Protein AF-A0A443NZ91-F1 (afdb_monomer)

InterPro domains:
  IPR020828 Glyceraldehyde 3-phosphate dehydrogenase, NAD(P) binding domain [PF00044] (92-195)
  IPR020828 Glyceraldehyde 3-phosphate dehydrogenase, NAD(P) binding domain [SM00846] (92-242)
  IPR020830 Glyceraldehyde 3-phosphate dehydrogenase, active site [PS00071] (240-247)
  IPR020831 Glyceraldehyde/Erythrose phosphate dehydrogenase family [PR00078] (201-214)
  IPR020831 Glyceraldehyde/Erythrose phosphate dehydrogenase family [PR00078] (236-254)
  IPR020831 Glyceraldehyde/Erythrose phosphate dehydrogenase family [PTHR10836] (91-254)
  IPR036291 NAD(P)-binding domain superfamily [SSF51735] (91-254)

Nearest PDB structures (foldseek):
  3e5r-assembly1_A  TM=9.965E-01  e=1.973E-27  Oryza sativa Japonica Group
  4z0h-assembly1_R  TM=9.881E-01  e=1.785E-25  Arabidopsis thaliana
  8de5-assembly1_A  TM=9.889E-01  e=1.631E-22  Paracoccidioides lutzii Pb01
  6lgj-assembly1_C  TM=9.765E-01  e=3.220E-21  Mus musculus
  4k9d-assembly1_E  TM=9.493E-01  e=1.024E-20  Brugia malayi

Solvent-accessible surface area (backbone atoms only — not comparable to full-atom values): 14908 Å² total; per-residue (Å²): 134,70,73,64,59,57,54,51,51,49,54,50,53,53,54,57,67,68,54,70,87,79,50,69,68,62,60,61,68,50,67,83,39,73,70,60,50,53,55,52,54,47,38,76,76,37,65,78,66,43,60,63,53,61,75,72,53,58,69,67,59,58,52,50,52,46,63,76,61,68,77,66,83,94,45,76,67,59,58,54,52,51,55,60,68,72,72,75,79,78,53,48,30,26,24,32,36,22,73,45,77,63,28,44,51,51,50,58,53,35,73,76,40,86,63,38,36,69,27,36,40,27,29,58,88,57,52,58,69,54,49,51,50,55,57,40,54,33,93,86,82,42,65,63,82,85,61,60,78,43,77,77,49,86,44,31,40,22,61,51,88,48,68,24,40,44,42,62,58,81,54,54,47,74,39,62,29,47,82,59,55,13,37,36,32,39,42,37,66,81,76,52,40,39,47,77,56,43,48,30,37,45,72,13,44,24,68,31,37,41,23,68,34,62,35,90,74,26,60,67,39,41,86,93,70,49,51,85,75,66,55,92,88,61,43,53,36,11,55,27,37,74,67,50,62,63,45,48,54,56,50,52,53,53,51,54,52,55,58,65,74,76,109

pLDDT: mean 76.36, std 24.68, range [23.94, 98.5]

Structure (mmCIF, N/CA/C/O backbone):
data_AF-A0A443NZ91-F1
#
_entry.id   AF-A0A443NZ91-F1
#
loop_
_atom_site.group_PDB
_atom_site.id
_atom_site.type_symbol
_atom_site.label_atom_id
_atom_site.label_alt_id
_atom_site.label_comp_id
_atom_site.label_asym_id
_atom_site.label_entity_id
_atom_site.label_seq_id
_atom_site.pdbx_PDB_ins_code
_atom_site.Cartn_x
_atom_site.Cartn_y
_atom_site.Cartn_z
_atom_site.occupancy
_atom_site.B_iso_or_equiv
_atom_site.auth_seq_id
_atom_site.auth_comp_id
_atom_site.auth_asym_id
_atom_site.auth_atom_id
_atom_site.pdbx_PDB_model_num
ATOM 1 N N . MET A 1 1 ? -15.371 -18.168 -20.450 1.00 36.41 1 MET A N 1
ATOM 2 C CA . MET A 1 1 ? -16.651 -17.665 -19.895 1.00 36.41 1 MET A CA 1
ATOM 3 C C . MET A 1 1 ? -17.491 -16.823 -20.881 1.00 36.41 1 MET A C 1
ATOM 5 O O . MET A 1 1 ? -18.583 -16.423 -20.515 1.00 36.41 1 MET A O 1
ATOM 9 N N . GLN A 1 2 ? -17.061 -16.605 -22.139 1.00 29.73 2 GLN A N 1
ATOM 10 C CA . GLN A 1 2 ? -17.831 -15.857 -23.163 1.00 29.73 2 GLN A CA 1
ATOM 11 C C . GLN A 1 2 ? -18.782 -16.715 -24.026 1.00 29.73 2 GLN A C 1
ATOM 13 O O . GLN A 1 2 ? -19.702 -16.186 -24.646 1.00 29.73 2 GLN A O 1
ATOM 18 N N . TRP A 1 3 ? -18.606 -18.040 -24.052 1.00 23.94 3 TRP A N 1
ATOM 19 C CA . TRP A 1 3 ? -19.373 -18.934 -24.932 1.00 23.94 3 TRP A CA 1
ATOM 20 C C . TRP A 1 3 ? -20.831 -19.170 -24.492 1.00 23.94 3 TRP A C 1
ATOM 22 O O . TRP A 1 3 ? -21.662 -19.519 -25.321 1.00 23.94 3 TRP A O 1
ATOM 32 N N . SER A 1 4 ? -21.192 -18.947 -23.223 1.00 38.09 4 SER A N 1
ATOM 33 C CA . SER A 1 4 ? -22.574 -19.150 -22.747 1.00 38.09 4 SER A CA 1
ATOM 34 C C . SER A 1 4 ? -23.502 -17.961 -23.027 1.00 38.09 4 SER A C 1
ATOM 36 O O . SER A 1 4 ? -24.699 -18.160 -23.233 1.00 38.09 4 SER A O 1
ATOM 38 N N . GLN A 1 5 ? -22.969 -16.734 -23.089 1.00 36.84 5 GLN A N 1
ATOM 39 C CA . GLN A 1 5 ? -23.759 -15.526 -23.356 1.00 36.84 5 GLN A CA 1
ATOM 40 C C . GLN A 1 5 ? -24.210 -15.443 -24.819 1.00 36.84 5 GLN A C 1
ATOM 42 O O . GLN A 1 5 ? -25.366 -15.114 -25.079 1.00 36.84 5 GLN A O 1
ATOM 47 N N . PHE A 1 6 ? -23.341 -15.802 -25.770 1.00 36.00 6 PHE A N 1
ATOM 48 C CA . PHE A 1 6 ? -23.679 -15.791 -27.199 1.00 36.00 6 PHE A CA 1
ATOM 49 C C . PHE A 1 6 ? -24.786 -16.792 -27.545 1.00 36.00 6 PHE A C 1
ATOM 51 O O . PHE A 1 6 ? -25.707 -16.469 -28.295 1.00 36.00 6 PHE A O 1
ATOM 58 N N . THR A 1 7 ? -24.742 -17.980 -26.941 1.00 40.12 7 THR A N 1
ATOM 59 C CA . THR A 1 7 ? -25.734 -19.037 -27.161 1.00 40.12 7 THR A CA 1
ATOM 60 C C . THR A 1 7 ? -27.111 -18.626 -26.637 1.00 40.12 7 THR A C 1
ATOM 62 O O . THR A 1 7 ? -28.114 -18.827 -27.317 1.00 40.12 7 THR A O 1
ATOM 65 N N . LEU A 1 8 ? -27.179 -17.967 -25.472 1.00 42.78 8 LEU A N 1
ATOM 66 C CA . LEU A 1 8 ? -28.444 -17.482 -24.911 1.00 42.78 8 LEU A CA 1
ATOM 67 C C . LEU A 1 8 ? -29.041 -16.332 -25.740 1.00 42.78 8 LEU A C 1
ATOM 69 O O . LEU A 1 8 ? -30.252 -16.294 -25.959 1.00 42.78 8 LEU A O 1
ATOM 73 N N . LEU A 1 9 ? -28.192 -15.424 -26.236 1.00 44.12 9 LEU A N 1
ATOM 74 C CA . LEU A 1 9 ? -28.611 -14.317 -27.097 1.00 44.12 9 LEU A CA 1
ATOM 75 C C . LEU A 1 9 ? -29.142 -14.823 -28.441 1.00 44.12 9 LEU A C 1
ATOM 77 O O . LEU A 1 9 ? -30.167 -14.327 -28.898 1.00 44.12 9 LEU A O 1
ATOM 81 N N . GLN A 1 10 ? -28.521 -15.849 -29.034 1.00 42.09 10 GLN A N 1
ATOM 82 C CA . GLN A 1 10 ? -29.049 -16.491 -30.241 1.00 42.09 10 GLN A CA 1
ATOM 83 C C . GLN A 1 10 ? -30.370 -17.229 -29.989 1.00 42.09 10 GLN A C 1
ATOM 85 O O . GLN A 1 10 ? -31.285 -17.122 -30.802 1.00 42.09 10 GLN A O 1
ATOM 90 N N . ILE A 1 11 ? -30.513 -17.931 -28.859 1.00 48.50 11 ILE A N 1
ATOM 91 C CA . ILE A 1 11 ? -31.769 -18.612 -28.496 1.00 48.50 11 ILE A CA 1
ATOM 92 C C . ILE A 1 11 ? -32.908 -17.594 -28.314 1.00 48.50 11 ILE A C 1
ATOM 94 O O . ILE A 1 11 ? -34.021 -17.816 -28.796 1.00 48.50 11 ILE A O 1
ATOM 98 N N . LEU A 1 12 ? -32.631 -16.455 -27.671 1.00 46.94 12 LEU A N 1
ATOM 99 C CA . LEU A 1 12 ? -33.585 -15.352 -27.518 1.00 46.94 12 LEU A CA 1
ATOM 100 C C . LEU A 1 12 ? -33.894 -14.665 -28.856 1.00 46.94 12 LEU A C 1
ATOM 102 O O . LEU A 1 12 ? -35.061 -14.412 -29.146 1.00 46.94 12 LEU A O 1
ATOM 106 N N . GLN A 1 13 ? -32.887 -14.419 -29.700 1.00 45.72 13 GLN A N 1
ATOM 107 C CA . GLN A 1 13 ? -33.069 -13.853 -31.043 1.00 45.72 13 GLN A CA 1
ATOM 108 C C . GLN A 1 13 ? -33.928 -14.754 -31.938 1.00 45.72 13 GLN A C 1
ATOM 110 O O . GLN A 1 13 ? -34.799 -14.252 -32.649 1.00 45.72 13 GLN A O 1
ATOM 115 N N . ASN A 1 14 ? -33.731 -16.072 -31.872 1.00 45.50 14 ASN A N 1
ATOM 116 C CA . ASN A 1 14 ? -34.520 -17.038 -32.633 1.00 45.50 14 ASN A CA 1
ATOM 117 C C . ASN A 1 14 ? -35.969 -17.108 -32.124 1.00 45.50 14 ASN A C 1
ATOM 119 O O . ASN A 1 14 ? -36.889 -17.036 -32.935 1.00 45.50 14 ASN A O 1
ATOM 123 N N . ARG A 1 15 ? -36.203 -17.105 -30.801 1.00 47.25 15 ARG A N 1
ATOM 124 C CA . ARG A 1 15 ? -37.571 -17.050 -30.241 1.00 47.25 15 ARG A CA 1
ATOM 125 C C . ARG A 1 15 ? -38.305 -15.745 -30.546 1.00 47.25 15 ARG A C 1
ATOM 127 O O . ARG A 1 15 ? -39.508 -15.767 -30.773 1.00 47.25 15 ARG A O 1
ATOM 134 N N . ILE A 1 16 ? -37.607 -14.608 -30.570 1.00 50.16 16 ILE A N 1
ATOM 135 C CA . ILE A 1 16 ? -38.209 -13.312 -30.926 1.00 50.16 16 ILE A CA 1
ATOM 136 C C . ILE A 1 16 ? -38.595 -13.271 -32.413 1.00 50.16 16 ILE A C 1
ATOM 138 O O . ILE A 1 16 ? -39.608 -12.661 -32.747 1.00 50.16 16 ILE A O 1
ATOM 142 N N . ARG A 1 17 ? -37.846 -13.943 -33.303 1.00 45.81 17 ARG A N 1
ATOM 143 C CA . ARG A 1 17 ? -38.219 -14.081 -34.725 1.00 45.81 17 ARG A CA 1
ATOM 144 C C . ARG A 1 17 ? -39.435 -14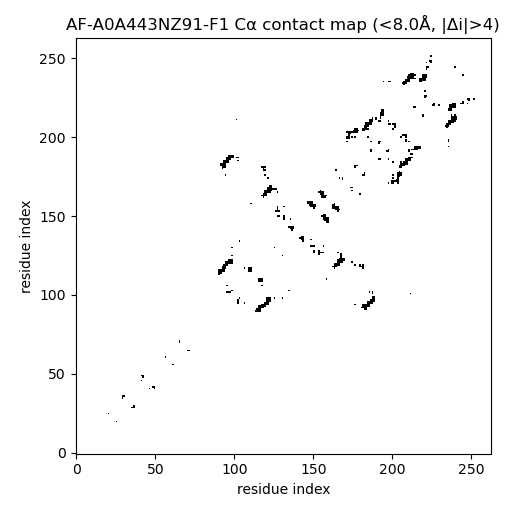.984 -34.944 1.00 45.81 17 ARG A C 1
ATOM 146 O O . ARG A 1 17 ? -40.207 -14.718 -35.857 1.00 45.81 17 ARG A O 1
ATOM 153 N N . GLU A 1 18 ? -39.6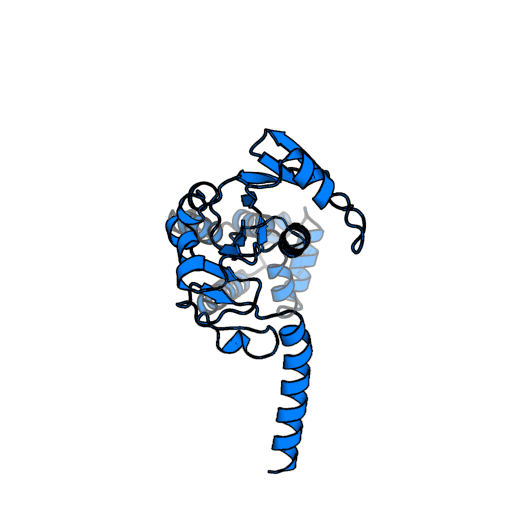15 -16.016 -34.122 1.00 43.44 18 GLU A N 1
ATOM 154 C CA . GLU A 1 18 ? -40.776 -16.921 -34.197 1.00 43.44 18 GLU A CA 1
ATOM 155 C C . GLU A 1 18 ? -42.077 -16.291 -33.675 1.00 43.44 18 GLU A C 1
ATOM 157 O O . GLU A 1 18 ? -43.175 -16.705 -34.058 1.00 43.44 18 GLU A O 1
ATOM 162 N N . LEU A 1 19 ? -41.985 -15.251 -32.840 1.00 49.09 19 LEU A N 1
ATOM 163 C CA . LEU A 1 19 ? -43.139 -14.458 -32.428 1.00 49.09 19 LEU A CA 1
ATOM 164 C C . LEU A 1 19 ? -43.636 -13.618 -33.615 1.00 49.09 19 LEU A C 1
ATOM 166 O O . LEU A 1 19 ? -43.220 -12.483 -33.829 1.00 49.09 19 LEU A O 1
ATOM 170 N N . ASN A 1 20 ? -44.568 -14.174 -34.389 1.00 41.00 20 ASN A N 1
ATOM 171 C CA . ASN A 1 20 ? -45.268 -13.464 -35.458 1.00 41.00 20 ASN A CA 1
ATOM 172 C C . ASN A 1 20 ? -46.004 -12.232 -34.879 1.00 41.00 20 ASN A C 1
ATOM 174 O O . ASN A 1 20 ? -47.101 -12.338 -34.322 1.00 41.00 20 ASN A O 1
ATOM 178 N N . PHE A 1 21 ? -45.426 -11.035 -35.041 1.00 47.38 21 PHE A N 1
ATOM 179 C CA . PHE A 1 21 ? -45.948 -9.730 -34.580 1.00 47.38 21 PHE A CA 1
ATOM 180 C C . PHE A 1 21 ? -47.251 -9.269 -35.292 1.00 47.38 21 PHE A C 1
ATOM 182 O O . PHE A 1 21 ? -47.599 -8.082 -35.323 1.00 47.38 21 PHE A O 1
ATOM 189 N N . GLY A 1 22 ? -48.008 -10.205 -35.870 1.00 38.97 22 GLY A N 1
ATOM 190 C CA . GLY A 1 22 ? -49.311 -9.989 -36.500 1.00 38.97 22 GLY A CA 1
ATOM 191 C C . GLY A 1 22 ? -50.498 -9.967 -35.527 1.00 38.97 22 GLY A C 1
ATOM 192 O O . GLY A 1 22 ? -51.577 -9.513 -35.900 1.00 38.97 22 GLY A O 1
ATOM 193 N N . SER A 1 23 ? -50.329 -10.404 -34.274 1.00 42.81 23 SER A N 1
ATOM 194 C CA . SER A 1 23 ? -51.429 -10.439 -33.299 1.00 42.81 23 SER A CA 1
ATOM 195 C C . SER A 1 23 ? -51.819 -9.034 -32.810 1.00 42.81 23 SER A C 1
ATOM 197 O O . SER A 1 23 ? -51.011 -8.306 -32.221 1.00 42.81 23 SER A O 1
ATOM 199 N N . ARG A 1 24 ? -53.092 -8.654 -33.020 1.00 39.34 24 ARG A N 1
ATOM 200 C CA . ARG A 1 24 ? -53.693 -7.371 -32.588 1.00 39.34 24 ARG A CA 1
ATOM 201 C C . ARG A 1 24 ? -53.486 -7.084 -31.091 1.00 39.34 24 ARG A C 1
ATOM 203 O O . ARG A 1 24 ? -53.376 -5.920 -30.707 1.00 39.34 24 ARG A O 1
ATOM 210 N N . THR A 1 25 ? -53.347 -8.125 -30.273 1.00 44.38 25 THR A N 1
ATOM 211 C CA . THR A 1 25 ? -53.191 -8.050 -28.814 1.00 44.38 25 THR A CA 1
ATOM 212 C C . THR A 1 25 ? -51.848 -7.445 -28.387 1.00 44.38 25 THR A C 1
ATOM 214 O O . THR A 1 25 ? -51.789 -6.673 -27.430 1.00 4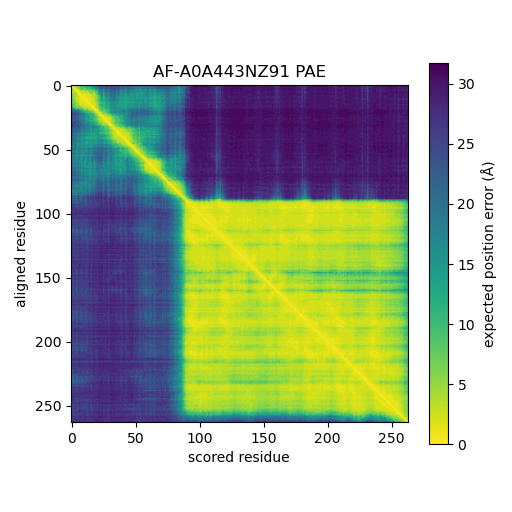4.38 25 THR A O 1
ATOM 217 N N . ILE A 1 26 ? -50.766 -7.721 -29.129 1.00 46.59 26 ILE A N 1
ATOM 218 C CA . ILE A 1 26 ? -49.420 -7.194 -28.834 1.00 46.59 26 ILE A CA 1
ATOM 219 C C . ILE A 1 26 ? -49.338 -5.705 -29.203 1.00 46.59 26 ILE A C 1
ATOM 221 O O . ILE A 1 26 ? -48.800 -4.899 -28.441 1.00 46.59 26 ILE A O 1
ATOM 225 N N . ARG A 1 27 ? -49.958 -5.298 -30.323 1.00 42.84 27 ARG A N 1
ATOM 226 C CA . ARG A 1 27 ? -50.030 -3.879 -30.723 1.00 42.84 27 ARG A CA 1
ATOM 227 C C . ARG A 1 27 ? -50.844 -3.030 -29.750 1.00 42.84 27 ARG A C 1
ATOM 229 O O . ARG A 1 27 ? -50.497 -1.872 -29.542 1.00 42.84 27 ARG A O 1
ATOM 236 N N . GLN A 1 28 ? -51.907 -3.579 -29.160 1.00 42.25 28 GLN A N 1
ATOM 237 C CA . GLN A 1 28 ? -52.707 -2.860 -28.164 1.00 42.25 28 GLN A CA 1
ATOM 238 C C . GLN A 1 28 ? -51.946 -2.642 -26.851 1.00 42.25 28 GLN A C 1
ATOM 240 O O . GLN A 1 28 ? -52.034 -1.550 -26.296 1.00 42.25 28 GLN A O 1
ATOM 245 N N . ARG A 1 29 ? -51.143 -3.614 -26.394 1.00 42.56 29 ARG A N 1
ATOM 246 C CA . ARG A 1 29 ? -50.339 -3.474 -25.163 1.00 42.56 29 ARG A CA 1
ATOM 247 C C . ARG A 1 29 ? -49.138 -2.534 -25.307 1.00 42.56 29 ARG A C 1
ATOM 249 O O . ARG A 1 29 ? -48.751 -1.905 -24.334 1.00 42.56 29 ARG A O 1
ATOM 256 N N . LEU A 1 30 ? -48.586 -2.376 -26.511 1.00 41.12 30 LEU A N 1
ATOM 257 C CA . LEU A 1 30 ? -47.469 -1.455 -26.777 1.00 41.12 30 LEU A CA 1
ATOM 258 C C . LEU A 1 30 ? -47.891 0.018 -26.969 1.00 41.12 30 LEU A C 1
ATOM 260 O O . LEU A 1 30 ? -47.025 0.885 -27.068 1.00 41.12 30 LEU A O 1
ATOM 264 N N . ARG A 1 31 ? -49.196 0.335 -27.016 1.00 38.88 31 ARG A N 1
ATOM 265 C CA . ARG A 1 31 ? -49.690 1.718 -27.205 1.00 38.88 31 ARG A CA 1
ATOM 266 C C . ARG A 1 31 ? -49.448 2.643 -26.007 1.00 38.88 31 ARG A C 1
ATOM 268 O O . ARG A 1 31 ? -49.475 3.856 -26.189 1.00 38.88 31 ARG A O 1
ATOM 275 N N . SER A 1 32 ? -49.201 2.115 -24.809 1.00 39.25 32 SER A N 1
ATOM 276 C CA . SER A 1 32 ? -49.067 2.918 -23.584 1.00 39.25 32 SER A CA 1
ATOM 277 C C . SER A 1 32 ? -47.660 3.475 -23.333 1.00 39.25 32 SER A C 1
ATOM 279 O O . SER A 1 32 ? -47.446 4.143 -22.324 1.00 39.25 32 SER A O 1
ATOM 281 N N . SER A 1 33 ? -46.672 3.211 -24.197 1.00 42.22 33 SER A N 1
ATOM 282 C CA . SER A 1 33 ? -45.278 3.590 -23.918 1.00 42.22 33 SER A CA 1
ATOM 283 C C . SER A 1 33 ? -44.501 3.929 -25.197 1.00 42.22 33 SER A C 1
ATOM 285 O O . SER A 1 33 ? -43.837 3.076 -25.784 1.00 42.22 33 SER A O 1
ATOM 287 N N . ARG A 1 34 ? -44.529 5.209 -25.606 1.00 38.03 34 ARG A N 1
ATOM 288 C CA . ARG A 1 34 ? -43.751 5.744 -26.748 1.00 38.03 34 ARG A CA 1
ATOM 289 C C . ARG A 1 34 ? -42.258 5.338 -26.775 1.00 38.03 34 ARG A C 1
ATOM 291 O O . ARG A 1 34 ? -41.786 5.017 -27.865 1.00 38.03 34 ARG A O 1
ATOM 298 N N . PRO A 1 35 ? -41.506 5.282 -25.651 1.00 44.44 35 PRO A N 1
ATOM 299 C CA . PRO A 1 35 ? -40.090 4.897 -25.710 1.00 44.44 35 PRO A CA 1
ATOM 300 C C . PRO A 1 35 ? -39.864 3.414 -26.060 1.00 44.44 35 PRO A C 1
ATOM 302 O O . PRO A 1 35 ? -38.890 3.084 -26.735 1.00 44.44 35 PRO A O 1
ATOM 305 N N . LEU A 1 36 ? -40.789 2.523 -25.684 1.00 44.00 36 LEU A N 1
ATOM 306 C CA . LEU A 1 36 ? -40.718 1.090 -26.002 1.00 44.00 36 LEU A CA 1
ATOM 307 C C . LEU A 1 36 ? -40.961 0.816 -27.492 1.00 44.00 36 LEU A C 1
ATOM 309 O O . LEU A 1 36 ? -40.283 -0.029 -28.069 1.00 44.00 36 LEU A O 1
ATOM 313 N N . GLN A 1 37 ? -41.868 1.559 -28.136 1.00 45.47 37 GLN A N 1
ATOM 314 C CA . GLN A 1 37 ? -42.093 1.455 -29.584 1.00 45.47 37 GLN A CA 1
ATOM 315 C C . GLN A 1 37 ? -40.870 1.886 -30.399 1.00 45.47 37 GLN A C 1
ATOM 317 O O . GLN A 1 37 ? -40.523 1.214 -31.369 1.00 45.47 37 GLN A O 1
ATOM 322 N N . LEU A 1 38 ? -40.198 2.968 -29.994 1.00 46.50 38 LEU A N 1
ATOM 323 C CA . LEU A 1 38 ? -39.002 3.467 -30.676 1.00 46.50 38 LEU A CA 1
ATOM 324 C C . LEU A 1 38 ? -37.852 2.457 -30.591 1.00 46.50 38 LEU A C 1
ATOM 326 O O . LEU A 1 38 ? -37.303 2.091 -31.628 1.00 46.50 38 LEU A O 1
ATOM 330 N N . CYS A 1 39 ? -37.565 1.924 -29.398 1.00 47.12 39 CYS A N 1
ATOM 331 C CA . CYS A 1 39 ? -36.530 0.901 -29.211 1.00 47.12 39 CYS A CA 1
ATOM 332 C C . CYS A 1 39 ? -36.818 -0.395 -29.986 1.00 47.12 39 CYS A C 1
ATOM 334 O O . CYS A 1 39 ? -35.920 -0.922 -30.643 1.00 47.12 39 CYS A O 1
ATOM 336 N N . LEU A 1 40 ? -38.065 -0.890 -29.971 1.00 47.19 40 LEU A N 1
ATOM 337 C CA . LEU A 1 40 ? -38.428 -2.094 -30.729 1.00 47.19 40 LEU A CA 1
ATOM 338 C C . LEU A 1 40 ? -38.359 -1.863 -32.245 1.00 47.19 40 LEU A C 1
ATOM 340 O O . LEU A 1 40 ? -37.876 -2.729 -32.969 1.00 47.19 40 LEU A O 1
ATOM 344 N N . SER A 1 41 ? -38.815 -0.700 -32.730 1.00 43.75 41 SER A N 1
ATOM 345 C CA . SER A 1 41 ? -38.760 -0.373 -34.161 1.00 43.75 41 SER A CA 1
ATOM 346 C C . SER A 1 41 ? -37.318 -0.307 -34.669 1.00 43.75 41 SER A C 1
ATOM 348 O O . SER A 1 41 ? -37.023 -0.849 -35.730 1.00 43.75 41 SER A O 1
ATOM 350 N N . HIS A 1 42 ? -36.407 0.252 -33.865 1.00 43.75 42 HIS A N 1
ATOM 351 C CA . HIS A 1 42 ? -34.992 0.365 -34.207 1.00 43.75 42 HIS A CA 1
ATOM 352 C C . HIS A 1 42 ? -34.281 -0.999 -34.199 1.00 43.75 42 HIS A C 1
ATOM 354 O O . HIS A 1 42 ? -33.437 -1.259 -35.057 1.00 43.75 42 HIS A O 1
ATOM 360 N N . TYR A 1 43 ? -34.671 -1.901 -33.285 1.00 47.06 43 TYR A N 1
ATOM 361 C CA . TYR A 1 43 ? -34.178 -3.284 -33.225 1.00 47.06 43 TYR A CA 1
ATOM 362 C C . TYR A 1 43 ? -34.559 -4.096 -34.469 1.00 47.06 43 TYR A C 1
ATOM 364 O O . TYR A 1 43 ? -33.727 -4.816 -35.018 1.00 47.06 43 TYR A O 1
ATOM 372 N N . ILE A 1 44 ? -35.802 -3.950 -34.942 1.00 47.53 44 ILE A N 1
ATOM 373 C CA . ILE A 1 44 ? -36.301 -4.653 -36.134 1.00 47.53 44 ILE A CA 1
ATOM 374 C C . ILE A 1 44 ? -35.573 -4.172 -37.396 1.00 47.53 44 ILE A C 1
ATOM 376 O O . ILE A 1 44 ? -35.259 -4.980 -38.266 1.00 47.53 44 ILE A O 1
ATOM 380 N N . THR A 1 45 ? -35.268 -2.874 -37.490 1.00 41.69 45 THR A N 1
ATOM 381 C CA . THR A 1 45 ? -34.595 -2.300 -38.663 1.00 41.69 45 THR A CA 1
ATOM 382 C C . THR A 1 45 ? -33.076 -2.472 -38.652 1.00 41.69 45 THR A C 1
ATOM 384 O O . THR A 1 45 ? -32.471 -2.458 -39.720 1.00 41.69 45 THR A O 1
ATOM 387 N N . ASN A 1 46 ? -32.436 -2.612 -37.482 1.00 42.31 46 ASN A N 1
ATOM 388 C CA . ASN A 1 46 ? -30.975 -2.684 -37.389 1.00 42.31 46 ASN A CA 1
ATOM 389 C C . ASN A 1 46 ? -30.490 -3.579 -36.218 1.00 42.31 46 ASN A C 1
ATOM 391 O O . ASN A 1 46 ? -30.158 -3.091 -35.132 1.00 42.31 46 ASN A O 1
ATOM 395 N N . PRO A 1 47 ? -30.427 -4.912 -36.412 1.00 42.69 47 PRO A N 1
ATOM 396 C CA . PRO A 1 47 ? -30.152 -5.868 -35.334 1.00 42.69 47 PRO A CA 1
ATOM 397 C C . PRO A 1 47 ? -28.690 -5.878 -34.851 1.00 42.69 47 PRO A C 1
ATOM 399 O O . PRO A 1 47 ? -28.407 -6.421 -33.786 1.00 42.69 47 PRO A O 1
ATOM 402 N N . LYS A 1 48 ? -27.750 -5.295 -35.614 1.00 39.00 48 LYS A N 1
ATOM 403 C CA . LYS A 1 48 ? -26.315 -5.264 -35.265 1.00 39.00 48 LYS A CA 1
ATOM 404 C C . LYS A 1 48 ? -25.925 -4.094 -34.353 1.00 39.00 48 LYS A C 1
ATOM 406 O O . LYS A 1 48 ? -24.985 -4.237 -33.580 1.00 39.00 48 LYS A O 1
ATOM 411 N N . SER A 1 49 ? -26.626 -2.957 -34.411 1.00 38.56 49 SER A N 1
ATOM 412 C CA . SER A 1 49 ? -26.337 -1.805 -33.535 1.00 38.56 49 SER A CA 1
ATOM 413 C C . SER A 1 49 ? -27.006 -1.928 -32.163 1.00 38.56 49 SER A C 1
ATOM 415 O O . SER A 1 49 ? -26.500 -1.434 -31.158 1.00 38.56 49 SER A O 1
ATOM 417 N N . THR A 1 50 ? -28.127 -2.643 -32.083 1.00 41.56 50 THR A N 1
ATOM 418 C CA . THR A 1 50 ? -28.924 -2.761 -30.857 1.00 41.56 50 THR A CA 1
ATOM 419 C C . THR A 1 50 ? -28.383 -3.772 -29.844 1.00 41.56 50 THR A C 1
ATOM 421 O O . THR A 1 50 ? -28.671 -3.643 -28.653 1.00 41.56 50 THR A O 1
ATOM 424 N N . SER A 1 51 ? -27.540 -4.723 -30.261 1.00 40.66 51 SER A N 1
ATOM 425 C CA . SER A 1 51 ? -26.796 -5.592 -29.335 1.00 40.66 51 SER A CA 1
ATOM 426 C C . SER A 1 51 ? -25.834 -4.814 -28.431 1.00 40.66 51 SER A C 1
ATOM 428 O O . SER A 1 51 ? -25.601 -5.237 -27.306 1.00 40.66 51 SER A O 1
ATOM 430 N N . GLN A 1 52 ? -25.334 -3.651 -28.869 1.00 34.44 52 GLN A N 1
ATOM 431 C CA . GLN A 1 52 ? -24.521 -2.762 -28.029 1.00 34.44 52 GLN A CA 1
ATOM 432 C C . GLN A 1 52 ? -25.364 -1.937 -27.046 1.00 34.44 52 GLN A C 1
ATOM 434 O O . GLN A 1 52 ? -24.936 -1.729 -25.914 1.00 34.44 52 GLN A O 1
ATOM 439 N N . CYS A 1 53 ? -26.583 -1.528 -27.416 1.00 36.12 53 CYS A N 1
ATOM 440 C CA . CYS A 1 53 ? -27.487 -0.836 -26.489 1.00 36.12 53 CYS A CA 1
ATOM 441 C C . CYS A 1 53 ? -27.998 -1.751 -25.367 1.00 36.12 53 CYS A C 1
ATOM 443 O O . CYS A 1 53 ? -28.096 -1.311 -24.225 1.00 36.12 53 CYS A O 1
ATOM 445 N N . LEU A 1 54 ? -28.279 -3.026 -25.661 1.00 40.38 54 LEU A N 1
ATOM 446 C CA . LEU A 1 54 ? -28.763 -3.992 -24.665 1.00 40.38 54 LEU A CA 1
ATOM 447 C C . LEU A 1 54 ? -27.734 -4.293 -23.564 1.00 40.38 54 LEU A C 1
ATOM 449 O O . LEU A 1 54 ? -28.137 -4.592 -22.444 1.00 40.38 54 LEU A O 1
ATOM 453 N N . CYS A 1 55 ? -26.434 -4.149 -23.843 1.00 40.62 55 CYS A N 1
ATOM 454 C CA . CYS A 1 55 ? -25.380 -4.283 -22.833 1.00 40.62 55 CYS A CA 1
ATOM 455 C C . CYS A 1 55 ? -25.330 -3.109 -21.835 1.00 40.62 55 CYS A C 1
ATOM 457 O O . CYS A 1 55 ? -24.783 -3.278 -20.751 1.00 40.62 55 CYS A O 1
ATOM 459 N N . ASN A 1 56 ? -25.915 -1.951 -22.171 1.00 37.59 56 ASN A N 1
ATOM 460 C CA . ASN A 1 56 ? -25.945 -0.752 -21.319 1.00 37.59 56 ASN A CA 1
ATOM 461 C C . ASN A 1 56 ? -27.314 -0.489 -20.669 1.00 37.59 56 ASN A C 1
ATOM 463 O O . ASN A 1 56 ? -27.482 0.498 -19.950 1.00 37.59 56 ASN A O 1
ATOM 467 N N . CYS A 1 57 ? -28.316 -1.338 -20.906 1.00 40.06 57 CYS A N 1
ATOM 468 C CA . CYS A 1 57 ? -29.618 -1.185 -20.271 1.00 40.06 57 CYS A CA 1
ATOM 469 C C . CYS A 1 57 ? -29.619 -1.809 -18.870 1.00 40.06 57 CYS A C 1
ATOM 471 O O . CYS A 1 57 ? -29.330 -2.989 -18.693 1.00 40.06 57 CYS A O 1
ATOM 473 N N . ASN A 1 58 ? -29.996 -0.984 -17.889 1.00 44.16 58 ASN A N 1
ATOM 474 C CA . ASN A 1 58 ? -30.222 -1.331 -16.487 1.00 44.16 58 ASN A CA 1
ATOM 475 C C . ASN A 1 58 ? -30.934 -2.703 -16.352 1.00 44.16 58 ASN A C 1
ATOM 477 O O . ASN A 1 58 ? -31.945 -2.908 -17.032 1.00 44.16 58 ASN A O 1
ATOM 481 N N . PRO A 1 59 ? -30.467 -3.628 -15.489 1.00 49.06 59 PRO A N 1
ATOM 482 C CA . PRO A 1 59 ? -31.043 -4.972 -15.323 1.00 49.06 59 PRO A CA 1
ATOM 483 C C . PRO A 1 59 ? -32.559 -4.986 -15.042 1.00 49.06 59 PRO A C 1
ATOM 485 O O . PRO A 1 59 ? -33.243 -5.952 -15.389 1.00 49.06 59 PRO A O 1
ATOM 488 N N . LEU A 1 60 ? -33.119 -3.891 -14.513 1.00 45.09 60 LEU A N 1
ATOM 489 C CA . LEU A 1 60 ? -34.569 -3.685 -14.389 1.00 45.09 60 LEU A CA 1
ATOM 490 C C . LEU A 1 60 ? -35.317 -3.705 -15.733 1.00 45.09 60 LEU A C 1
ATOM 492 O O . LEU A 1 60 ? -36.440 -4.199 -15.794 1.00 45.09 60 LEU A O 1
ATOM 496 N N . PHE A 1 61 ? -34.709 -3.218 -16.816 1.00 49.88 61 PHE A N 1
ATOM 497 C CA . PHE A 1 61 ? -35.313 -3.213 -18.152 1.00 49.88 61 PHE A CA 1
ATOM 498 C C . PHE A 1 61 ? -35.452 -4.635 -18.712 1.00 49.88 61 PHE A C 1
ATOM 500 O O . PHE A 1 61 ? -36.462 -4.971 -19.330 1.00 49.88 61 PHE A O 1
ATOM 507 N N . PHE A 1 62 ? -34.471 -5.497 -18.428 1.00 52.91 62 PHE A N 1
ATOM 508 C CA . PHE A 1 62 ? -34.481 -6.907 -18.821 1.00 52.91 62 PHE A CA 1
ATOM 509 C C . PHE A 1 62 ? -35.540 -7.702 -18.041 1.00 52.91 62 PHE A C 1
ATOM 511 O O . PHE A 1 62 ? -36.282 -8.492 -18.625 1.00 52.91 62 PHE A O 1
ATOM 518 N N . LEU A 1 63 ? -35.678 -7.432 -16.738 1.00 46.53 63 LEU A N 1
ATOM 519 C CA . LEU A 1 63 ? -36.731 -8.005 -15.891 1.00 46.53 63 LEU A CA 1
ATOM 520 C C . LEU A 1 63 ? -38.135 -7.568 -16.331 1.00 46.53 63 LEU A C 1
ATOM 522 O O . LEU A 1 63 ? -39.050 -8.391 -16.359 1.00 46.53 63 LEU A O 1
ATOM 526 N N . LEU A 1 64 ? -38.300 -6.301 -16.730 1.00 48.97 64 LEU A N 1
ATOM 527 C CA . LEU A 1 64 ? -39.570 -5.788 -17.246 1.00 48.97 64 LEU A CA 1
ATOM 528 C C . LEU A 1 64 ? -39.950 -6.472 -18.568 1.00 48.97 64 LEU A C 1
ATOM 530 O O . LEU A 1 64 ? -41.104 -6.847 -18.753 1.00 48.97 64 LEU A O 1
ATOM 534 N N . LEU A 1 65 ? -38.980 -6.693 -19.464 1.00 53.88 65 LEU A N 1
ATOM 535 C CA . LEU A 1 65 ? -39.208 -7.384 -20.736 1.00 53.88 65 LEU A CA 1
ATOM 536 C C . LEU A 1 65 ? -39.621 -8.850 -20.528 1.00 53.88 65 LEU A C 1
ATOM 538 O O . LEU A 1 65 ? -40.541 -9.333 -21.185 1.00 53.88 65 LEU A O 1
ATOM 542 N N . ILE A 1 66 ? -38.967 -9.546 -19.592 1.00 55.22 66 ILE A N 1
ATOM 543 C CA . ILE A 1 66 ? -39.270 -10.944 -19.252 1.00 55.22 66 ILE A CA 1
ATOM 544 C C . ILE A 1 66 ? -40.651 -11.058 -18.587 1.00 55.22 66 ILE A C 1
ATOM 546 O O . ILE A 1 66 ? -41.412 -11.965 -18.927 1.00 55.22 66 ILE A O 1
ATOM 550 N N . SER A 1 67 ? -41.001 -10.109 -17.711 1.00 48.34 67 SER A N 1
ATOM 551 C CA . SER A 1 67 ? -42.320 -10.004 -17.070 1.00 48.34 67 SER A CA 1
ATOM 552 C C . SER A 1 67 ? -43.443 -9.746 -18.083 1.00 48.34 67 SER A C 1
ATOM 554 O O . SER A 1 67 ? -44.463 -10.432 -18.078 1.00 48.34 67 SER A O 1
ATOM 556 N N . ILE A 1 68 ? -43.243 -8.809 -19.016 1.00 52.78 68 ILE A N 1
ATOM 557 C CA . ILE A 1 68 ? -44.257 -8.444 -20.020 1.00 52.78 68 ILE A CA 1
ATOM 558 C C . ILE A 1 68 ? -44.485 -9.574 -21.037 1.00 52.78 68 ILE A C 1
ATOM 560 O O . ILE A 1 68 ? -45.597 -9.722 -21.552 1.00 52.78 68 ILE A O 1
ATOM 564 N N . LEU A 1 69 ? -43.454 -10.372 -21.333 1.00 53.97 69 LEU A N 1
ATOM 565 C CA . LEU A 1 69 ? -43.513 -11.410 -22.363 1.00 53.97 69 LEU A CA 1
ATOM 566 C C . LEU A 1 69 ? -43.839 -12.818 -21.829 1.00 53.97 69 LEU A C 1
ATOM 568 O O . LEU A 1 69 ? -44.074 -13.702 -22.648 1.00 53.97 69 LEU A O 1
ATOM 572 N N . ASN A 1 70 ? -43.901 -13.048 -20.506 1.00 50.78 70 ASN A N 1
ATOM 573 C CA . ASN A 1 70 ? -44.195 -14.364 -19.899 1.00 50.78 70 ASN A CA 1
ATOM 574 C C . ASN A 1 70 ? -43.369 -15.525 -20.508 1.00 50.78 70 ASN A C 1
ATOM 576 O O . ASN A 1 70 ? -43.843 -16.652 -20.641 1.00 50.78 70 ASN A O 1
ATOM 580 N N . LEU A 1 71 ? -42.127 -15.254 -20.924 1.00 49.78 71 LEU A N 1
ATOM 581 C CA . LEU A 1 71 ? -41.366 -16.174 -21.781 1.00 49.78 71 LEU A CA 1
ATOM 582 C C . LEU A 1 71 ? -40.683 -17.335 -21.038 1.00 49.78 71 LEU A C 1
ATOM 584 O O . LEU A 1 71 ? -40.136 -18.216 -21.703 1.00 49.78 71 LEU A O 1
ATOM 588 N N . ILE A 1 72 ? -40.696 -17.379 -19.698 1.00 46.47 72 ILE A N 1
ATOM 589 C CA . ILE A 1 72 ? -40.089 -18.475 -18.922 1.00 46.47 72 ILE A CA 1
ATOM 590 C C . ILE A 1 72 ? -40.920 -18.739 -17.650 1.00 46.47 72 ILE A C 1
ATOM 592 O O . ILE A 1 72 ? -41.166 -17.793 -16.900 1.00 46.47 72 ILE A O 1
ATOM 596 N N . PRO A 1 73 ? -41.335 -19.989 -17.352 1.00 42.41 73 PRO A N 1
ATOM 597 C CA . PRO A 1 73 ? -41.922 -20.308 -16.055 1.00 42.41 73 PRO A CA 1
ATOM 598 C C . PRO A 1 73 ? -40.864 -20.111 -14.963 1.00 42.41 73 PRO A C 1
ATOM 600 O O . PRO A 1 73 ? -39.737 -20.596 -15.087 1.00 42.41 73 PRO A O 1
ATOM 603 N N . PHE A 1 74 ? -41.230 -19.386 -13.905 1.00 42.28 74 PHE A N 1
ATOM 604 C CA . PHE A 1 74 ? -40.404 -19.082 -12.733 1.00 42.28 74 PHE A CA 1
ATOM 605 C C . PHE A 1 74 ? -39.983 -20.389 -12.027 1.00 42.28 74 PHE A C 1
ATOM 607 O O . PHE A 1 74 ? -40.637 -20.878 -11.113 1.00 42.28 74 PHE A O 1
ATOM 614 N N . SER A 1 75 ? -38.913 -21.017 -12.511 1.00 45.09 75 SER A N 1
ATOM 615 C CA . SER A 1 75 ? -38.323 -22.235 -11.952 1.00 45.09 75 SER A CA 1
ATOM 616 C C . SER A 1 75 ? -37.112 -21.866 -11.097 1.00 45.09 75 SER A C 1
ATOM 618 O O . SER A 1 75 ? -36.385 -20.925 -11.418 1.00 45.09 75 SER A O 1
ATOM 620 N N . ALA A 1 76 ? -36.860 -22.632 -10.031 1.00 43.06 76 ALA A N 1
ATOM 621 C CA . ALA A 1 76 ? -35.757 -22.438 -9.081 1.00 43.06 76 ALA A CA 1
ATOM 622 C C . ALA A 1 76 ? -34.367 -22.282 -9.741 1.00 43.06 76 ALA A C 1
ATOM 624 O O . ALA A 1 76 ? -33.474 -21.646 -9.180 1.00 43.06 76 ALA A O 1
ATOM 625 N N . LYS A 1 77 ? -34.189 -22.781 -10.974 1.00 39.78 77 LYS A N 1
ATOM 626 C CA . LYS A 1 77 ? -32.960 -22.585 -11.763 1.00 39.78 77 LYS A CA 1
ATOM 627 C C . LYS A 1 77 ? -32.725 -21.123 -12.176 1.00 39.78 77 LYS A C 1
ATOM 629 O O . LYS A 1 77 ? -31.573 -20.716 -12.284 1.00 39.78 77 LYS A O 1
ATOM 634 N N . PHE A 1 78 ? -33.778 -20.322 -12.358 1.00 42.16 78 PHE A N 1
ATOM 635 C CA . PHE A 1 78 ? -33.669 -18.895 -12.687 1.00 42.16 78 PHE A CA 1
ATOM 636 C C . PHE A 1 78 ? -33.194 -18.072 -11.479 1.00 42.16 78 PHE A C 1
ATOM 638 O O . PHE A 1 78 ? -32.350 -17.194 -11.633 1.00 42.16 78 PHE A O 1
ATOM 645 N N . LEU A 1 79 ? -33.646 -18.422 -10.266 1.00 40.59 79 LEU A N 1
ATOM 646 C CA . LEU A 1 79 ? -33.146 -17.823 -9.022 1.00 40.59 79 LEU A CA 1
ATOM 647 C C . LEU A 1 79 ? -31.665 -18.153 -8.789 1.00 40.59 79 LEU A C 1
ATOM 649 O O . LEU A 1 79 ? -30.895 -17.269 -8.429 1.00 40.59 79 LEU A O 1
ATOM 653 N N . SER A 1 80 ? -31.248 -19.397 -9.053 1.00 38.91 80 SER A N 1
ATOM 654 C CA . SER A 1 80 ? -29.837 -19.796 -8.947 1.00 38.91 80 SER A CA 1
ATOM 655 C C . SER A 1 80 ? -28.944 -19.055 -9.948 1.00 38.91 80 SER A C 1
ATOM 657 O O . SER A 1 80 ? -27.806 -18.732 -9.620 1.00 38.91 80 SER A O 1
ATOM 659 N N . PHE A 1 81 ? -29.453 -18.754 -11.146 1.00 37.75 81 PHE A N 1
ATOM 660 C CA . PHE A 1 81 ? -28.734 -17.969 -12.152 1.00 37.75 81 PHE A CA 1
ATOM 661 C C . PHE A 1 81 ? -28.639 -16.485 -11.764 1.00 37.75 81 PHE A C 1
ATOM 663 O O . PHE A 1 81 ? -27.607 -15.857 -11.986 1.00 37.75 81 PHE A O 1
ATOM 670 N N . PHE A 1 82 ? -29.678 -15.942 -11.118 1.00 35.53 82 PHE A N 1
ATOM 671 C CA . PHE A 1 82 ? -29.662 -14.589 -10.556 1.00 35.53 82 PHE A CA 1
ATOM 672 C C . PHE A 1 82 ? -28.674 -14.472 -9.385 1.00 35.53 82 PHE A C 1
ATOM 674 O O . PHE A 1 82 ? -27.915 -13.510 -9.329 1.00 35.53 82 PHE A O 1
ATOM 681 N N . HIS A 1 83 ? -28.609 -15.489 -8.515 1.00 36.31 83 HIS A N 1
ATOM 682 C CA . HIS A 1 83 ? -27.640 -15.552 -7.416 1.00 36.31 83 HIS A CA 1
ATOM 683 C C . HIS A 1 83 ? -26.188 -15.637 -7.923 1.00 36.31 83 HIS A C 1
ATOM 685 O O . HIS A 1 83 ? -25.291 -15.008 -7.365 1.00 36.31 83 HIS A O 1
ATOM 691 N N . LEU A 1 84 ? -25.968 -16.346 -9.038 1.00 34.88 84 LEU A N 1
ATOM 692 C CA . LEU A 1 84 ? -24.661 -16.453 -9.692 1.00 34.88 84 LEU A CA 1
ATOM 693 C C . LEU A 1 84 ? -24.224 -15.136 -10.362 1.00 34.88 84 LEU A C 1
ATOM 695 O O . LEU A 1 84 ? -23.035 -14.839 -10.406 1.00 34.88 84 LEU A O 1
ATOM 699 N N . PHE A 1 85 ? -25.169 -14.325 -10.852 1.00 34.81 85 PHE A N 1
ATOM 700 C CA . PHE A 1 85 ? -24.875 -13.022 -11.463 1.00 34.81 85 PHE A CA 1
ATOM 701 C C . PHE A 1 85 ? -24.662 -11.904 -10.428 1.00 34.81 85 PHE A C 1
ATOM 703 O O . PHE A 1 85 ? -23.976 -10.926 -10.713 1.00 34.81 85 PHE A O 1
ATOM 710 N N . THR A 1 86 ? -25.193 -12.052 -9.209 1.00 36.03 86 THR A N 1
ATOM 711 C CA . THR A 1 86 ? -24.952 -11.116 -8.095 1.00 36.03 86 THR A CA 1
ATOM 712 C C . THR A 1 86 ? -23.619 -11.328 -7.369 1.00 36.03 86 THR A C 1
ATOM 714 O O . THR A 1 86 ? -23.231 -10.479 -6.575 1.00 36.03 86 THR A O 1
ATOM 717 N N . MET A 1 87 ? -22.889 -12.418 -7.637 1.00 37.91 87 MET A N 1
ATOM 718 C CA . MET A 1 87 ? -21.654 -12.783 -6.919 1.00 37.91 87 MET A CA 1
ATOM 719 C C . MET A 1 87 ? -20.364 -12.635 -7.751 1.00 37.91 87 MET A C 1
ATOM 721 O O . MET A 1 87 ? -19.434 -13.423 -7.600 1.00 37.91 87 MET A O 1
ATOM 725 N N . GLY A 1 88 ? -20.273 -11.632 -8.630 1.00 40.88 88 GLY A N 1
ATOM 726 C CA . GLY A 1 88 ? -19.147 -11.522 -9.570 1.00 40.88 88 GLY A CA 1
ATOM 727 C C . GLY A 1 88 ? -18.710 -10.109 -9.946 1.00 40.88 88 GLY A C 1
ATOM 728 O O . GLY A 1 88 ? -18.384 -9.872 -11.102 1.00 40.88 88 GLY A O 1
ATOM 729 N N . SER A 1 89 ? -18.715 -9.164 -9.007 1.00 47.56 89 SER A N 1
ATOM 730 C CA . SER A 1 89 ? -18.023 -7.872 -9.158 1.00 47.56 89 SER A CA 1
ATOM 731 C C . SER A 1 89 ? -17.658 -7.326 -7.774 1.00 47.56 89 SER A C 1
ATOM 733 O O . SER A 1 89 ? -18.173 -6.312 -7.313 1.00 47.56 89 SER A O 1
ATOM 735 N N . GLY A 1 90 ? -16.831 -8.072 -7.039 1.00 70.50 90 GLY A N 1
ATOM 736 C CA . GLY A 1 90 ? -16.245 -7.562 -5.802 1.00 70.50 90 GLY A CA 1
ATOM 737 C C . GLY A 1 90 ? -15.150 -6.555 -6.140 1.00 70.50 90 GLY A C 1
ATOM 738 O O . GLY A 1 90 ? -14.302 -6.846 -6.981 1.00 70.50 90 GLY A O 1
ATOM 739 N N . LYS A 1 91 ? -15.164 -5.380 -5.504 1.00 89.19 91 LYS A N 1
ATOM 740 C CA . LYS A 1 91 ? -14.020 -4.460 -5.549 1.00 89.19 91 LYS A CA 1
ATOM 741 C C . LYS A 1 91 ? -12.808 -5.135 -4.916 1.00 89.19 91 LYS A C 1
ATOM 743 O O . LYS A 1 91 ? -12.953 -5.878 -3.944 1.00 89.19 91 LYS A O 1
ATOM 748 N N . ILE A 1 92 ? -11.621 -4.864 -5.448 1.00 94.50 92 ILE A N 1
ATOM 749 C CA . ILE A 1 92 ? -10.370 -5.364 -4.878 1.00 94.50 92 ILE A CA 1
ATOM 750 C C . ILE A 1 92 ? -10.137 -4.644 -3.554 1.00 94.50 92 ILE A C 1
ATOM 752 O O . ILE A 1 92 ? -9.943 -3.429 -3.530 1.00 94.50 92 ILE A O 1
ATOM 756 N N . LYS A 1 93 ? -10.155 -5.390 -2.450 1.00 96.69 93 LYS A N 1
ATOM 757 C CA . LYS A 1 93 ? -9.970 -4.830 -1.111 1.00 96.69 93 LYS A CA 1
ATOM 758 C C . LYS A 1 93 ? -8.496 -4.739 -0.762 1.00 96.69 93 LYS A C 1
ATOM 760 O O . LYS A 1 93 ? -7.798 -5.756 -0.743 1.00 96.69 93 LYS A O 1
ATOM 765 N N . ILE A 1 94 ? -8.044 -3.528 -0.457 1.00 97.94 94 ILE A N 1
ATOM 766 C CA . ILE A 1 94 ? -6.646 -3.238 -0.159 1.00 97.94 94 ILE A CA 1
ATOM 767 C C . ILE A 1 94 ? -6.446 -2.764 1.282 1.00 97.94 94 ILE A C 1
ATOM 769 O O . ILE A 1 94 ? -7.256 -2.015 1.837 1.00 97.94 94 ILE A O 1
ATOM 773 N N . GLY A 1 95 ? -5.324 -3.179 1.860 1.00 98.19 95 GLY A N 1
ATOM 774 C CA . GLY A 1 95 ? -4.746 -2.638 3.083 1.00 98.19 95 GLY A CA 1
ATOM 775 C C . GLY A 1 95 ? -3.448 -1.889 2.782 1.00 98.19 95 GLY A C 1
ATOM 776 O O . GLY A 1 95 ? -2.742 -2.214 1.829 1.00 98.19 95 GLY A O 1
ATOM 777 N N . ILE A 1 96 ? -3.116 -0.882 3.586 1.00 98.50 96 ILE A N 1
ATOM 778 C CA . ILE A 1 96 ? -1.863 -0.125 3.455 1.00 98.50 96 ILE A CA 1
ATOM 779 C C . ILE A 1 96 ? -1.073 -0.252 4.752 1.00 98.50 96 ILE A C 1
ATOM 781 O O . ILE A 1 96 ? -1.572 0.127 5.810 1.00 98.50 96 ILE A O 1
ATOM 785 N N . ASN A 1 97 ? 0.165 -0.741 4.670 1.00 98.25 97 ASN A N 1
ATOM 786 C CA . ASN A 1 97 ? 1.113 -0.699 5.778 1.00 98.25 97 ASN A CA 1
ATOM 787 C C . ASN A 1 97 ? 2.111 0.450 5.573 1.00 98.25 97 ASN A C 1
ATOM 789 O O . ASN A 1 97 ? 2.795 0.525 4.548 1.00 98.25 97 ASN A O 1
ATOM 793 N N . GLY A 1 98 ? 2.174 1.357 6.547 1.00 97.06 98 GLY A N 1
ATOM 794 C CA . GLY A 1 98 ? 2.929 2.606 6.492 1.00 97.06 98 GLY A CA 1
ATOM 795 C C . GLY A 1 98 ? 2.142 3.733 5.822 1.00 97.06 98 GLY A C 1
ATOM 796 O O . GLY A 1 98 ? 2.020 3.789 4.601 1.00 97.06 98 GLY A O 1
ATOM 797 N N . PHE A 1 99 ? 1.662 4.705 6.599 1.00 97.06 99 PHE A N 1
ATOM 798 C CA . PHE A 1 99 ? 0.882 5.841 6.084 1.00 97.06 99 PHE A CA 1
ATOM 799 C C . PHE A 1 99 ? 1.759 7.071 5.786 1.00 97.06 99 PHE A C 1
ATOM 801 O O . PHE A 1 99 ? 1.409 8.237 6.011 1.00 97.06 99 PHE A O 1
ATOM 808 N N . GLY A 1 100 ? 2.940 6.787 5.234 1.00 95.38 100 GLY A N 1
ATOM 809 C CA . GLY A 1 100 ? 3.920 7.767 4.785 1.00 95.38 100 GLY A CA 1
ATOM 810 C C . GLY A 1 100 ? 3.548 8.415 3.448 1.00 95.38 100 GLY A C 1
ATOM 811 O O . GLY A 1 100 ? 2.393 8.440 3.030 1.00 95.38 100 GLY A O 1
ATOM 812 N N . ARG A 1 101 ? 4.549 8.959 2.745 1.00 95.75 101 ARG A N 1
ATOM 813 C CA . ARG A 1 101 ? 4.340 9.634 1.449 1.00 95.75 101 ARG A CA 1
ATOM 814 C C . ARG A 1 101 ? 3.653 8.721 0.426 1.00 95.75 101 ARG A C 1
ATOM 816 O O . ARG A 1 101 ? 2.628 9.100 -0.127 1.00 95.75 101 ARG A O 1
ATOM 823 N N . ILE A 1 102 ? 4.194 7.519 0.213 1.00 96.69 102 ILE A N 1
ATOM 824 C CA . ILE A 1 102 ? 3.655 6.571 -0.772 1.00 96.69 102 ILE A CA 1
ATOM 825 C C . ILE A 1 102 ? 2.288 6.043 -0.332 1.00 96.69 102 ILE A C 1
ATOM 827 O O . ILE A 1 102 ? 1.341 6.152 -1.104 1.00 96.69 102 ILE A O 1
ATOM 831 N N . GLY A 1 103 ? 2.148 5.571 0.912 1.00 97.06 103 GLY A N 1
ATOM 832 C CA . GLY A 1 103 ? 0.873 5.068 1.430 1.00 97.06 103 GLY A CA 1
ATOM 833 C C . GLY A 1 103 ? -0.280 6.070 1.295 1.00 97.06 103 GLY A C 1
ATOM 834 O O . GLY A 1 103 ? -1.358 5.712 0.824 1.00 97.06 103 GLY A O 1
ATOM 835 N N . ARG A 1 104 ? -0.054 7.360 1.594 1.00 96.75 104 ARG A N 1
ATOM 836 C CA . ARG A 1 104 ? -1.088 8.395 1.407 1.00 96.75 104 ARG A CA 1
ATOM 837 C C . ARG A 1 104 ? -1.452 8.620 -0.056 1.00 96.75 104 ARG A C 1
ATOM 839 O O . ARG A 1 104 ? -2.630 8.796 -0.359 1.00 96.75 104 ARG A O 1
ATOM 846 N N . LEU A 1 105 ? -0.477 8.611 -0.964 1.00 96.94 105 LEU A N 1
ATOM 847 C CA . LEU A 1 105 ? -0.748 8.762 -2.396 1.00 96.94 105 LEU A CA 1
ATOM 848 C C . LEU A 1 105 ? -1.493 7.554 -2.963 1.00 96.94 105 LEU A C 1
ATOM 850 O O . LEU A 1 105 ? -2.443 7.734 -3.720 1.00 96.94 105 LEU A O 1
ATOM 854 N N . VAL A 1 106 ? -1.136 6.345 -2.530 1.00 97.06 106 VAL A N 1
ATOM 855 C CA . VAL A 1 106 ? -1.869 5.119 -2.867 1.00 97.06 106 VAL A CA 1
ATOM 856 C C . VAL A 1 106 ? -3.313 5.213 -2.379 1.00 97.06 106 VAL A C 1
ATOM 858 O O . VAL A 1 106 ? -4.225 4.972 -3.163 1.00 97.06 106 VAL A O 1
ATOM 861 N N . ALA A 1 107 ? -3.544 5.647 -1.136 1.00 96.56 107 ALA A N 1
ATOM 862 C CA . ALA A 1 107 ? -4.893 5.861 -0.616 1.00 96.56 107 ALA A CA 1
ATOM 863 C C . ALA A 1 107 ? -5.676 6.906 -1.434 1.00 96.56 107 ALA A C 1
ATOM 865 O O . ALA A 1 107 ? -6.828 6.668 -1.789 1.00 96.56 107 ALA A O 1
ATOM 866 N N . ARG A 1 108 ? -5.052 8.040 -1.796 1.00 95.56 108 ARG A N 1
ATOM 867 C CA . ARG A 1 108 ? -5.679 9.074 -2.642 1.00 95.56 108 ARG A CA 1
ATOM 868 C C . ARG A 1 108 ? -6.116 8.519 -3.997 1.00 95.56 108 ARG A C 1
ATOM 870 O O . ARG A 1 108 ? -7.232 8.800 -4.421 1.00 95.56 108 ARG A O 1
ATOM 877 N N . VAL A 1 109 ? -5.259 7.734 -4.652 1.00 95.00 109 VAL A N 1
ATOM 878 C CA . VAL A 1 109 ? -5.570 7.102 -5.942 1.00 95.00 109 VAL A CA 1
ATOM 879 C C . VAL A 1 109 ? -6.658 6.041 -5.776 1.00 95.00 109 VAL A C 1
ATOM 881 O O . VAL A 1 109 ? -7.623 6.047 -6.531 1.00 95.00 109 VAL A O 1
ATOM 884 N N . ALA A 1 110 ? -6.553 5.170 -4.770 1.00 95.06 110 ALA A N 1
ATOM 885 C CA . ALA A 1 110 ? -7.526 4.108 -4.517 1.00 95.06 110 ALA A CA 1
ATOM 886 C C . ALA A 1 110 ? -8.941 4.653 -4.271 1.00 95.06 110 ALA A C 1
ATOM 888 O O . ALA A 1 110 ? -9.910 4.101 -4.776 1.00 95.06 110 ALA A O 1
ATOM 889 N N . LEU A 1 111 ? -9.071 5.772 -3.555 1.00 93.62 111 LEU A N 1
ATOM 890 C CA . LEU A 1 111 ? -10.370 6.395 -3.275 1.00 93.62 111 LEU A CA 1
ATOM 891 C C . LEU A 1 111 ? -11.045 7.009 -4.508 1.00 93.62 111 LEU A C 1
ATOM 893 O O . LEU A 1 111 ? -12.252 7.235 -4.475 1.00 93.62 111 LEU A O 1
ATOM 897 N N . GLN A 1 112 ? -10.287 7.279 -5.572 1.00 92.12 112 GLN A N 1
ATOM 898 C CA . GLN A 1 112 ? -10.807 7.788 -6.847 1.00 92.12 112 GLN A CA 1
ATOM 899 C C . GLN A 1 112 ? -11.131 6.671 -7.844 1.00 92.12 112 GLN A C 1
ATOM 901 O O . GLN A 1 112 ? -11.614 6.947 -8.939 1.00 92.12 112 GLN A O 1
ATOM 906 N N . ARG A 1 113 ? -10.841 5.418 -7.490 1.00 92.44 113 ARG A N 1
ATOM 907 C CA . ARG A 1 113 ? -11.048 4.256 -8.344 1.00 92.44 113 ARG A CA 1
ATOM 908 C C . ARG A 1 113 ? -12.303 3.493 -7.939 1.00 92.44 113 ARG A C 1
ATOM 910 O O . ARG A 1 113 ? -12.600 3.330 -6.757 1.00 92.44 113 ARG A O 1
ATOM 917 N N . ASP A 1 114 ? -13.019 2.978 -8.932 1.00 91.31 114 ASP A N 1
ATOM 918 C CA . ASP A 1 114 ? -14.241 2.201 -8.703 1.00 91.31 114 ASP A CA 1
ATOM 919 C C . ASP A 1 114 ? -13.986 0.702 -8.530 1.00 91.31 114 ASP A C 1
ATOM 921 O O . ASP A 1 114 ? -14.827 0.007 -7.960 1.00 91.31 114 ASP A O 1
ATOM 925 N N . ASP A 1 115 ? -12.828 0.216 -8.974 1.00 93.19 115 ASP A N 1
ATOM 926 C CA . ASP A 1 115 ? -12.421 -1.189 -8.936 1.00 93.19 115 ASP A CA 1
ATOM 927 C C . ASP A 1 115 ? -11.652 -1.579 -7.664 1.00 93.19 115 ASP A C 1
ATOM 929 O O . ASP A 1 115 ? -11.463 -2.767 -7.402 1.00 93.19 115 ASP A O 1
ATOM 933 N N . VAL A 1 116 ? -11.249 -0.597 -6.852 1.00 94.75 116 VAL A N 1
ATOM 934 C CA . VAL A 1 116 ? -10.474 -0.789 -5.621 1.00 94.75 116 VAL A CA 1
ATOM 935 C C . VAL A 1 116 ? -11.228 -0.215 -4.422 1.00 94.75 116 VAL A C 1
ATOM 937 O O . VAL A 1 116 ? -11.897 0.814 -4.506 1.00 94.75 116 VAL A O 1
ATOM 940 N N . GLU A 1 117 ? -11.115 -0.885 -3.283 1.00 95.44 117 GLU A N 1
ATOM 941 C CA . GLU A 1 117 ? -11.671 -0.454 -2.008 1.00 95.44 117 GLU A CA 1
ATOM 942 C C . GLU A 1 117 ? -10.579 -0.471 -0.936 1.00 95.44 117 GLU A C 1
ATOM 944 O O . GLU A 1 117 ? -10.018 -1.516 -0.616 1.00 95.44 117 GLU A O 1
ATOM 949 N N . LEU A 1 118 ? -10.268 0.696 -0.372 1.00 96.88 118 LEU A N 1
ATOM 950 C CA . LEU A 1 118 ? -9.396 0.794 0.794 1.00 96.88 118 LEU A CA 1
ATOM 951 C C . LEU A 1 118 ? -10.195 0.403 2.036 1.00 96.88 118 LEU A C 1
ATOM 953 O O . LEU A 1 118 ? -11.204 1.043 2.314 1.00 96.88 118 LEU A O 1
ATOM 957 N N . VAL A 1 119 ? -9.743 -0.618 2.767 1.00 97.25 119 VAL A N 1
ATOM 958 C CA . VAL A 1 119 ? -10.448 -1.125 3.962 1.00 97.25 119 VAL A CA 1
ATOM 959 C C . VAL A 1 119 ? -9.635 -0.991 5.247 1.00 97.25 119 VAL A C 1
ATOM 961 O O . VAL A 1 119 ? -10.217 -0.888 6.325 1.00 97.25 119 VAL A O 1
ATOM 964 N N . ALA A 1 120 ? -8.303 -0.941 5.149 1.00 97.56 120 ALA A N 1
ATOM 965 C CA . ALA A 1 120 ? -7.425 -0.882 6.312 1.00 97.56 120 ALA A CA 1
ATOM 966 C C . ALA A 1 120 ? -6.158 -0.049 6.074 1.00 97.56 120 ALA A C 1
ATOM 968 O O . ALA A 1 120 ? -5.571 -0.065 4.991 1.00 97.56 120 ALA A O 1
ATOM 969 N N . ILE A 1 121 ? -5.705 0.642 7.117 1.00 97.94 121 ILE A N 1
ATOM 970 C CA . ILE A 1 121 ? -4.434 1.369 7.180 1.00 97.94 121 ILE A CA 1
ATOM 971 C C . ILE A 1 121 ? -3.732 0.973 8.482 1.00 97.94 121 ILE A C 1
ATOM 973 O O . ILE A 1 121 ? -4.356 0.957 9.538 1.00 97.94 121 ILE A O 1
ATOM 977 N N . ASN A 1 122 ? -2.434 0.691 8.431 1.00 97.88 122 ASN A N 1
ATOM 978 C CA . ASN A 1 122 ? -1.606 0.492 9.617 1.00 97.88 122 ASN A CA 1
ATOM 979 C C . ASN A 1 122 ? -0.449 1.495 9.644 1.00 97.88 122 ASN A C 1
ATOM 981 O O . ASN A 1 122 ? 0.315 1.584 8.682 1.00 97.88 122 ASN A O 1
ATOM 985 N N . ASP A 1 123 ? -0.294 2.212 10.756 1.00 96.44 123 ASP A N 1
ATOM 986 C CA . ASP A 1 123 ? 0.933 2.944 11.074 1.00 96.44 123 ASP A CA 1
ATOM 987 C C . ASP A 1 123 ? 1.115 3.052 12.601 1.00 96.44 123 ASP A C 1
ATOM 989 O O . ASP A 1 123 ? 0.306 3.693 13.274 1.00 96.44 123 ASP A O 1
ATOM 993 N N . PRO A 1 124 ? 2.165 2.449 13.184 1.00 94.12 124 PRO A N 1
ATOM 994 C CA . PRO A 1 124 ? 2.368 2.443 14.632 1.00 94.12 124 PRO A CA 1
ATOM 995 C C . PRO A 1 124 ? 2.872 3.773 15.207 1.00 94.12 124 PRO A C 1
ATOM 997 O O . PRO A 1 124 ? 2.991 3.893 16.427 1.00 94.12 124 PRO A O 1
ATOM 1000 N N . PHE A 1 125 ? 3.217 4.753 14.368 1.00 93.06 125 PHE A N 1
ATOM 1001 C CA . PHE A 1 125 ? 3.820 6.015 14.810 1.00 93.06 125 PHE A CA 1
ATOM 1002 C C . PHE A 1 125 ? 2.892 7.222 14.651 1.00 93.06 125 PHE A C 1
ATOM 1004 O O . PHE A 1 125 ? 3.229 8.313 15.110 1.00 93.06 125 PHE A O 1
ATOM 1011 N N . ILE A 1 126 ? 1.738 7.050 14.005 1.00 92.00 126 ILE A N 1
ATOM 1012 C CA . ILE A 1 126 ? 0.845 8.142 13.615 1.00 92.00 126 ILE A CA 1
ATOM 1013 C C . ILE A 1 126 ? -0.531 7.901 14.238 1.00 92.00 126 ILE A C 1
ATOM 1015 O O . ILE A 1 126 ? -1.128 6.844 14.065 1.00 92.00 126 ILE A O 1
ATOM 1019 N N . THR A 1 127 ? -1.060 8.895 14.955 1.00 93.06 127 THR A N 1
ATOM 1020 C CA . THR A 1 127 ? -2.433 8.836 15.475 1.00 93.06 127 THR A CA 1
ATOM 1021 C C . THR A 1 127 ? -3.447 9.078 14.362 1.00 93.06 127 THR A C 1
ATOM 1023 O O . THR A 1 127 ? -3.166 9.766 13.382 1.00 93.06 127 THR A O 1
ATOM 1026 N N . THR A 1 128 ? -4.664 8.576 14.530 1.00 93.81 128 THR A N 1
ATOM 1027 C CA . THR A 1 128 ? -5.758 8.709 13.555 1.00 93.81 128 THR A CA 1
ATOM 1028 C C . THR A 1 128 ? -6.090 10.172 13.212 1.00 93.81 128 THR A C 1
ATOM 1030 O O . THR A 1 128 ? -6.312 10.514 12.045 1.00 93.81 128 THR A O 1
ATOM 1033 N N . ASP A 1 129 ? -6.016 11.073 14.194 1.00 92.50 129 ASP A N 1
ATOM 1034 C CA . ASP A 1 129 ? -6.169 12.517 13.971 1.00 92.50 129 ASP A CA 1
ATOM 1035 C C . ASP A 1 129 ? -5.037 13.080 13.103 1.00 92.50 129 ASP A C 1
ATOM 1037 O O . ASP A 1 129 ? -5.270 13.846 12.162 1.00 92.50 129 ASP A O 1
ATOM 1041 N N . TYR A 1 130 ? -3.799 12.656 13.371 1.00 93.69 130 TYR A N 1
ATOM 1042 C CA . TYR A 1 130 ? -2.642 13.110 12.609 1.00 93.69 130 TYR A CA 1
ATOM 1043 C C . TYR A 1 130 ? -2.627 12.525 11.189 1.00 93.69 130 TYR A C 1
ATOM 1045 O O . TYR A 1 130 ? -2.350 13.256 10.237 1.00 93.69 130 TYR A O 1
ATOM 1053 N N . MET A 1 131 ? -3.044 11.264 11.008 1.00 94.69 131 MET A N 1
ATOM 1054 C CA . MET A 1 131 ? -3.287 10.664 9.689 1.00 94.69 131 MET A CA 1
ATOM 1055 C C . MET A 1 131 ? -4.269 11.506 8.873 1.00 94.69 131 MET A C 1
ATOM 1057 O O . MET A 1 131 ? -4.013 11.793 7.703 1.00 94.69 131 MET A O 1
ATOM 1061 N N . THR A 1 132 ? -5.368 11.945 9.494 1.00 93.88 132 THR A N 1
ATOM 1062 C CA . THR A 1 132 ? -6.386 12.784 8.846 1.00 93.88 132 THR A CA 1
ATOM 1063 C C . THR A 1 132 ? -5.800 14.111 8.384 1.00 93.88 132 THR A C 1
ATOM 1065 O O . THR A 1 132 ? -6.003 14.515 7.237 1.00 93.88 132 THR A O 1
ATOM 1068 N N . TYR A 1 133 ? -5.025 14.772 9.248 1.00 94.12 133 TYR A N 1
ATOM 1069 C CA . TYR A 1 133 ? -4.344 16.018 8.909 1.00 94.12 133 TYR A CA 1
ATOM 1070 C C . TYR A 1 133 ? -3.371 15.837 7.733 1.00 94.12 133 TYR A C 1
ATOM 1072 O O . TYR A 1 133 ? -3.476 16.549 6.732 1.00 94.12 133 TYR A O 1
ATOM 1080 N N . MET A 1 134 ? -2.476 14.848 7.813 1.00 94.69 134 MET A N 1
ATOM 1081 C CA . MET A 1 134 ? -1.475 14.560 6.776 1.00 94.69 134 MET A CA 1
ATOM 1082 C C . MET A 1 134 ? -2.095 14.120 5.448 1.00 94.69 134 MET A C 1
ATOM 1084 O O . MET A 1 134 ? -1.5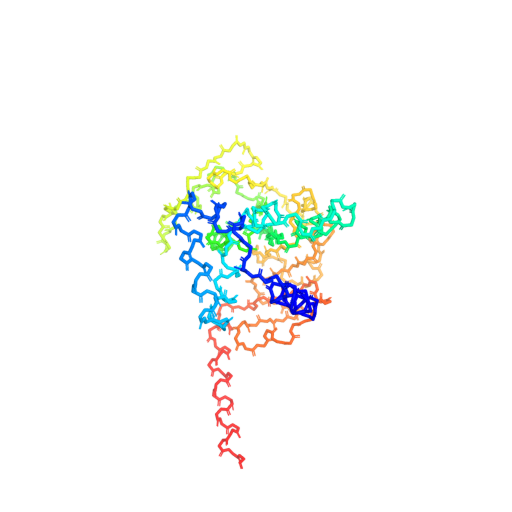16 14.334 4.384 1.00 94.69 134 MET A O 1
ATOM 1088 N N . PHE A 1 135 ? -3.255 13.465 5.490 1.00 95.38 135 PHE A N 1
ATOM 1089 C CA . PHE A 1 135 ? -3.976 13.090 4.283 1.00 95.38 135 PHE A CA 1
ATOM 1090 C C . PHE A 1 135 ? -4.689 14.293 3.658 1.00 95.38 135 PHE A C 1
ATOM 1092 O O . PHE A 1 135 ? -4.663 14.452 2.434 1.00 95.38 135 PHE A O 1
ATOM 1099 N N . LYS A 1 136 ? -5.288 15.169 4.476 1.00 94.44 136 LYS A N 1
ATOM 1100 C CA . LYS A 1 136 ? -5.998 16.367 4.011 1.00 94.44 136 LYS A CA 1
ATOM 1101 C C . LYS A 1 136 ? -5.053 17.400 3.405 1.00 94.44 136 LYS A C 1
ATOM 1103 O O . LYS A 1 136 ? -5.385 17.968 2.366 1.00 94.44 136 LYS A O 1
ATOM 1108 N N . TYR A 1 137 ? -3.889 17.618 4.012 1.00 95.06 137 TYR A N 1
ATOM 1109 C CA . TYR A 1 137 ? -2.920 18.628 3.594 1.00 95.06 137 TYR A CA 1
ATOM 1110 C C . TYR A 1 137 ? -1.626 17.972 3.108 1.00 95.06 137 TYR A C 1
ATOM 1112 O O . TYR A 1 137 ? -0.844 17.461 3.904 1.00 95.06 137 TYR A O 1
ATOM 1120 N N . ASP A 1 138 ? -1.385 18.027 1.797 1.00 96.12 138 ASP A N 1
ATOM 1121 C CA . ASP A 1 138 ? -0.120 17.607 1.191 1.00 96.12 138 ASP A CA 1
ATOM 1122 C C . ASP A 1 138 ? 0.548 18.810 0.516 1.00 96.12 138 ASP A C 1
ATOM 1124 O O . ASP A 1 138 ? -0.088 19.527 -0.259 1.00 96.12 138 ASP A O 1
ATOM 1128 N N . SER A 1 139 ? 1.820 19.055 0.831 1.00 96.56 139 SER A N 1
ATOM 1129 C CA . SER A 1 139 ? 2.557 20.223 0.333 1.00 96.56 139 SER A CA 1
ATOM 1130 C C . SER A 1 139 ? 2.873 20.154 -1.162 1.00 96.56 139 SER A C 1
ATOM 1132 O O . SER A 1 139 ? 3.029 21.197 -1.785 1.00 96.56 139 SER 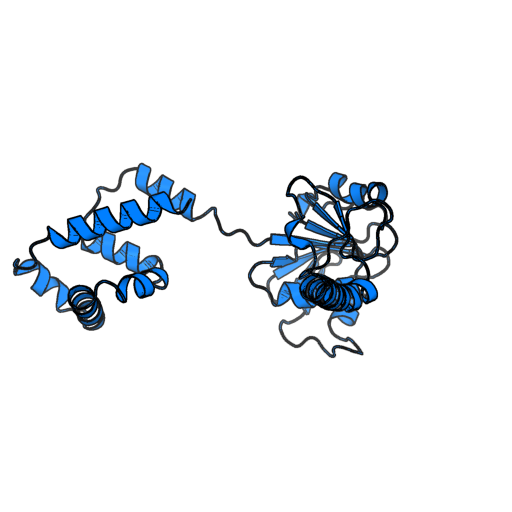A O 1
ATOM 1134 N N . VAL A 1 140 ? 2.977 18.951 -1.736 1.00 96.50 140 VAL A N 1
ATOM 1135 C CA . VAL A 1 140 ? 3.351 18.743 -3.144 1.00 96.50 140 VAL A CA 1
ATOM 1136 C C . VAL A 1 140 ? 2.105 18.548 -4.001 1.00 96.50 140 VAL A C 1
ATOM 1138 O O . VAL A 1 140 ? 1.962 19.166 -5.051 1.00 96.50 140 VAL A O 1
ATOM 1141 N N . HIS A 1 141 ? 1.176 17.713 -3.537 1.00 93.88 141 HIS A N 1
ATOM 1142 C CA . HIS A 1 141 ? -0.023 17.328 -4.288 1.00 93.88 141 HIS A CA 1
ATOM 1143 C C . HIS A 1 141 ? -1.271 18.126 -3.895 1.00 93.88 141 HIS A C 1
ATOM 1145 O O . HIS A 1 141 ? -2.370 17.852 -4.378 1.00 93.88 141 HIS A O 1
ATOM 1151 N N . GLY A 1 142 ? -1.119 19.099 -2.999 1.00 94.50 142 GLY A N 1
ATOM 1152 C CA . GLY A 1 142 ? -2.193 19.967 -2.547 1.00 94.50 142 GLY A CA 1
ATOM 1153 C C . GLY A 1 142 ? -3.202 19.283 -1.623 1.00 94.50 142 GLY A C 1
ATOM 1154 O O . GLY A 1 142 ? -3.054 18.138 -1.171 1.00 94.50 142 GLY A O 1
ATOM 1155 N N . GLN A 1 143 ? -4.257 20.037 -1.323 1.00 94.75 143 GLN A N 1
ATOM 1156 C CA . GLN A 1 143 ? -5.311 19.603 -0.414 1.00 94.75 143 GLN A CA 1
ATOM 1157 C C . GLN A 1 143 ? -6.221 18.552 -1.052 1.00 94.75 143 GLN A C 1
ATOM 1159 O O . GLN A 1 143 ? -6.534 18.627 -2.240 1.00 94.75 143 GLN A O 1
ATOM 1164 N N . TRP A 1 144 ? -6.694 17.606 -0.243 1.00 94.44 144 TRP A N 1
ATOM 1165 C CA . TRP A 1 144 ? -7.730 16.664 -0.656 1.00 94.44 144 TRP A CA 1
ATOM 1166 C C . TRP A 1 144 ? -9.089 17.369 -0.790 1.00 94.44 144 TRP A C 1
ATOM 1168 O O . TRP A 1 144 ? -9.564 17.977 0.169 1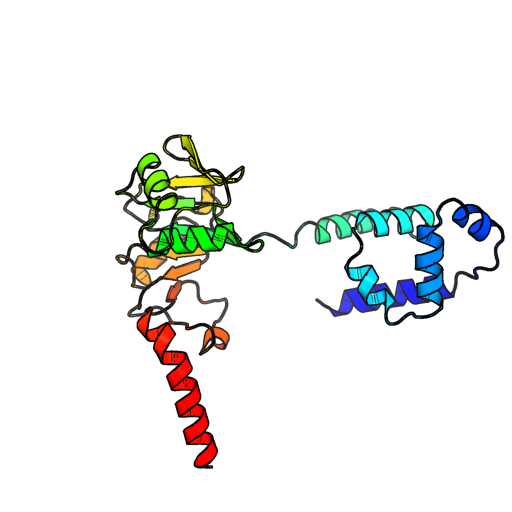.00 94.44 144 TRP A O 1
ATOM 1178 N N . LYS A 1 145 ? -9.712 17.288 -1.975 1.00 90.81 145 LYS A N 1
ATOM 1179 C CA . LYS A 1 145 ? -10.938 18.037 -2.329 1.00 90.81 145 LYS A CA 1
ATOM 1180 C C . LYS A 1 145 ? -12.159 17.171 -2.663 1.00 90.81 145 LYS A C 1
ATOM 1182 O O . LYS A 1 145 ? -13.201 17.724 -2.989 1.00 90.81 145 LYS A O 1
ATOM 1187 N N . HIS A 1 146 ? -12.039 15.844 -2.638 1.00 87.75 146 HIS A N 1
ATOM 1188 C CA . HIS A 1 146 ? -13.095 14.964 -3.157 1.00 87.75 146 HIS A CA 1
ATOM 1189 C C . HIS A 1 146 ? -14.154 14.644 -2.103 1.00 87.75 146 HIS A C 1
ATOM 1191 O O . HIS A 1 146 ? -15.303 15.057 -2.218 1.00 87.75 146 HIS A O 1
ATOM 1197 N N . HIS A 1 147 ? -13.761 13.913 -1.063 1.00 86.50 147 HIS A N 1
ATOM 1198 C CA . HIS A 1 147 ? -14.661 13.478 0.000 1.00 86.50 147 HIS A CA 1
ATOM 1199 C C . HIS A 1 147 ? -14.258 14.094 1.328 1.00 86.50 147 HIS A C 1
ATOM 1201 O O . HIS A 1 147 ? -13.071 14.296 1.595 1.00 86.50 147 HIS A O 1
ATOM 1207 N N . GLU A 1 148 ? -15.255 14.355 2.166 1.00 89.12 148 GLU A N 1
ATOM 1208 C CA . GLU A 1 148 ? -15.021 14.776 3.536 1.00 89.12 148 GLU A CA 1
ATOM 1209 C C . GLU A 1 148 ? -14.309 13.658 4.309 1.00 89.12 148 GLU A C 1
ATOM 1211 O O . GLU A 1 148 ? -14.675 12.487 4.205 1.00 89.12 148 GLU A O 1
ATOM 1216 N N . LEU A 1 149 ? -13.278 14.023 5.067 1.00 91.00 149 LEU A N 1
ATOM 1217 C CA . LEU A 1 149 ? -12.579 13.112 5.966 1.00 91.00 149 LEU A CA 1
ATOM 1218 C C . LEU A 1 149 ? -13.075 13.343 7.383 1.00 91.00 149 LEU A C 1
ATOM 1220 O O . LEU A 1 149 ? -12.992 14.469 7.877 1.00 91.00 149 LEU A O 1
ATOM 1224 N N . LYS A 1 150 ? -13.550 12.281 8.033 1.00 92.12 150 LYS A N 1
ATOM 1225 C CA . LYS A 1 150 ? -13.967 12.323 9.438 1.00 92.12 150 LYS A CA 1
ATOM 1226 C C . LYS A 1 150 ? -13.263 11.238 10.227 1.00 92.12 150 LYS A C 1
ATOM 1228 O O . LYS A 1 150 ? -13.195 10.091 9.796 1.00 92.12 150 LYS A O 1
ATOM 1233 N N . VAL A 1 151 ? -12.794 11.599 11.412 1.00 93.44 151 VAL A N 1
ATOM 1234 C CA . VAL A 1 151 ? -12.388 10.623 12.420 1.00 93.44 151 VAL A CA 1
ATOM 1235 C C . VAL A 1 151 ? -13.659 10.162 13.121 1.00 93.44 151 VAL A C 1
ATOM 1237 O O . VAL A 1 151 ? -14.378 10.985 13.686 1.00 93.44 151 VAL A O 1
ATOM 1240 N N . LYS A 1 152 ? -13.973 8.868 13.033 1.00 91.38 152 LYS A N 1
ATOM 1241 C CA . LYS A 1 152 ? -15.114 8.293 13.759 1.00 91.38 152 LYS A CA 1
ATOM 1242 C C . LYS A 1 152 ? -14.707 7.923 15.180 1.00 91.38 152 LYS A C 1
ATOM 1244 O O . LYS A 1 152 ? -15.419 8.238 16.127 1.00 91.38 152 LYS A O 1
ATOM 1249 N N . ASP A 1 153 ? -13.564 7.262 15.305 1.00 91.81 153 ASP A N 1
ATOM 1250 C CA . ASP A 1 153 ? -12.965 6.832 16.563 1.00 91.81 153 ASP A CA 1
ATOM 1251 C C . ASP A 1 153 ? -11.452 6.631 16.376 1.00 91.81 153 ASP A C 1
ATOM 1253 O O . ASP A 1 153 ? -10.916 6.807 15.280 1.00 91.81 153 ASP A O 1
ATOM 1257 N N . SER A 1 154 ? -10.745 6.253 17.444 1.00 89.69 154 SER A N 1
ATOM 1258 C CA . SER A 1 154 ? -9.290 6.059 17.409 1.00 89.69 154 SER A CA 1
ATOM 1259 C C . SER A 1 154 ? -8.828 4.952 16.458 1.00 89.69 154 SER A C 1
ATOM 1261 O O . SER A 1 154 ? -7.647 4.920 16.125 1.00 89.69 154 SER A O 1
ATOM 1263 N N . LYS A 1 155 ? -9.722 4.072 15.998 1.00 92.75 155 LYS A N 1
ATOM 1264 C CA . LYS A 1 155 ? -9.420 2.938 15.117 1.00 92.75 155 LYS A CA 1
ATOM 1265 C C . LYS A 1 155 ? -10.152 3.011 13.776 1.00 92.75 155 LYS A C 1
ATOM 1267 O O . LYS A 1 155 ? -10.090 2.049 13.016 1.00 92.75 155 LYS A O 1
ATOM 1272 N N . THR A 1 156 ? -10.840 4.110 13.462 1.00 94.31 156 THR A N 1
ATOM 1273 C CA . THR A 1 156 ? -11.674 4.196 12.257 1.00 94.31 156 THR A CA 1
ATOM 1274 C C . THR A 1 156 ? -11.648 5.589 11.636 1.00 94.31 156 THR A C 1
ATOM 1276 O O . THR A 1 156 ? -12.060 6.580 12.249 1.00 94.31 156 THR A O 1
ATOM 1279 N N . LEU A 1 157 ? -11.250 5.640 10.364 1.00 94.00 157 LEU A N 1
ATOM 1280 C CA . LEU A 1 157 ? -11.349 6.811 9.495 1.00 94.00 157 LEU A CA 1
ATOM 1281 C C . LEU A 1 157 ? -12.506 6.652 8.519 1.00 94.00 157 LEU A C 1
ATOM 1283 O O . LEU A 1 157 ? -12.704 5.587 7.945 1.00 94.00 157 LEU A O 1
ATOM 1287 N N . LEU A 1 158 ? -13.256 7.725 8.299 1.00 93.75 158 LEU A N 1
ATOM 1288 C CA . LEU A 1 158 ? -14.299 7.784 7.285 1.00 93.75 158 LEU A CA 1
ATOM 1289 C C . LEU A 1 158 ? -13.815 8.630 6.111 1.00 93.75 158 LEU A C 1
ATOM 1291 O O . LEU A 1 158 ? -13.506 9.814 6.271 1.00 93.75 158 LEU A O 1
ATOM 1295 N N . PHE A 1 159 ? -13.796 8.025 4.927 1.00 91.12 159 PHE A N 1
ATOM 1296 C CA . PHE A 1 159 ? -13.602 8.720 3.659 1.00 91.12 159 PHE A CA 1
ATOM 1297 C C . PHE A 1 159 ? -14.973 8.880 2.992 1.00 91.12 159 PHE A C 1
ATOM 1299 O O . PHE A 1 159 ? -15.461 7.984 2.299 1.00 91.12 159 PHE A O 1
ATOM 1306 N N . GLY A 1 160 ? -15.632 10.011 3.252 1.00 88.69 160 GLY A N 1
ATOM 1307 C CA . GLY A 1 160 ? -17.057 10.184 2.982 1.00 88.69 160 GLY A CA 1
ATOM 1308 C C . GLY A 1 160 ? -17.881 9.264 3.883 1.00 88.69 160 GLY A C 1
ATOM 1309 O O . GLY A 1 160 ? -17.843 9.389 5.104 1.00 88.69 160 GLY A O 1
ATOM 1310 N N . GLU A 1 161 ? -18.601 8.321 3.281 1.00 86.50 161 GLU A N 1
ATOM 1311 C CA . GLU A 1 161 ? -19.395 7.315 4.003 1.00 86.50 161 GLU A CA 1
ATOM 1312 C C . GLU A 1 161 ? -18.649 5.986 4.199 1.00 86.50 161 GLU A C 1
ATOM 1314 O O . GLU A 1 161 ? -19.139 5.101 4.896 1.00 86.50 161 GLU A O 1
ATOM 1319 N N . LYS A 1 162 ? -17.463 5.828 3.596 1.00 89.88 162 LYS A N 1
ATOM 1320 C CA . LYS A 1 162 ? -16.712 4.567 3.615 1.00 89.88 162 LYS A CA 1
ATOM 1321 C C . LYS A 1 162 ? -15.829 4.475 4.865 1.00 89.88 162 LYS A C 1
ATOM 1323 O O . LYS A 1 162 ? -14.926 5.309 5.002 1.00 89.88 162 LYS A O 1
ATOM 1328 N N . PRO A 1 163 ? -16.044 3.490 5.755 1.00 94.12 163 PRO A N 1
ATOM 1329 C CA . PRO A 1 163 ? -15.178 3.269 6.903 1.00 94.12 163 PRO A CA 1
ATOM 1330 C C . PRO A 1 163 ? -13.906 2.512 6.521 1.00 94.12 163 PRO A C 1
ATOM 1332 O O . PRO A 1 163 ? -13.948 1.530 5.787 1.00 94.12 163 PRO A O 1
ATOM 1335 N N . VAL A 1 164 ? -12.785 2.962 7.073 1.00 96.56 164 VAL A N 1
ATOM 1336 C CA . VAL A 1 164 ? -11.459 2.361 6.940 1.00 96.56 164 VAL A CA 1
ATOM 1337 C C . VAL A 1 164 ? -10.900 2.138 8.335 1.00 96.56 164 VAL A C 1
ATOM 1339 O O . VAL A 1 164 ? -10.791 3.080 9.124 1.00 96.56 164 VAL A O 1
ATOM 1342 N N . SER A 1 165 ? -10.547 0.894 8.641 1.00 97.12 165 SER A N 1
ATOM 1343 C CA . SER A 1 165 ? -9.944 0.532 9.920 1.00 97.12 165 SER A CA 1
ATOM 1344 C C . SER A 1 165 ? -8.507 1.039 10.002 1.00 97.12 165 SER A C 1
ATOM 1346 O O . SER A 1 165 ? -7.745 0.945 9.042 1.00 97.12 165 SER A O 1
ATOM 1348 N N . VAL A 1 166 ? -8.132 1.568 11.159 1.00 97.19 166 VAL A N 1
ATOM 1349 C CA . VAL A 1 166 ? -6.79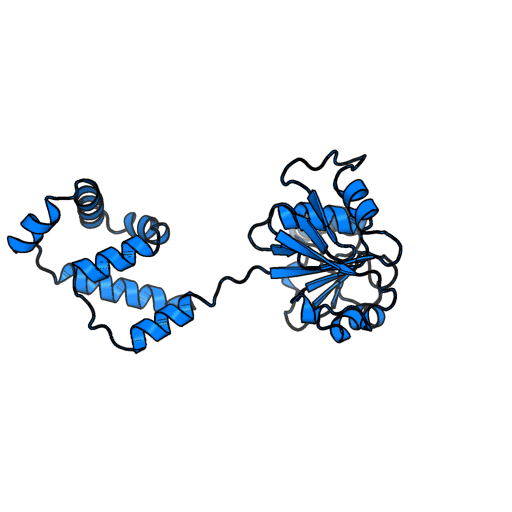4 2.065 11.461 1.00 97.19 166 VAL A CA 1
ATOM 1350 C C . VAL A 1 166 ? -6.176 1.223 12.564 1.00 97.19 166 VAL A C 1
ATOM 1352 O O . VAL A 1 166 ? -6.763 1.027 13.631 1.00 97.19 166 VAL A O 1
ATOM 1355 N N . PHE A 1 167 ? -4.961 0.760 12.304 1.00 96.69 167 PHE A N 1
ATOM 1356 C CA . PHE A 1 167 ? -4.146 -0.015 13.224 1.00 96.69 167 PHE A CA 1
ATOM 1357 C C . PHE A 1 167 ? -2.841 0.721 13.539 1.00 96.69 167 PHE A C 1
ATOM 1359 O O . PHE A 1 167 ? -2.324 1.489 12.729 1.00 96.69 167 PHE A O 1
ATOM 1366 N N . GLY A 1 168 ? -2.317 0.474 14.739 1.00 95.25 168 GLY A N 1
ATOM 1367 C CA . GLY A 1 168 ? -1.053 1.026 15.229 1.00 95.25 168 GLY A CA 1
ATOM 1368 C C . GLY A 1 168 ? -0.075 -0.074 15.633 1.00 95.25 168 GLY A C 1
ATOM 1369 O O . GLY A 1 168 ? 0.548 0.006 16.689 1.00 95.25 168 GLY A O 1
ATOM 1370 N N . VAL A 1 169 ? -0.000 -1.146 14.845 1.00 96.00 169 VAL A N 1
ATOM 1371 C CA . VAL A 1 169 ? 0.740 -2.365 15.183 1.00 96.00 169 VAL A CA 1
ATOM 1372 C C . VAL A 1 169 ? 2.108 -2.347 14.500 1.00 96.00 169 VAL A C 1
ATOM 1374 O O . VAL A 1 169 ? 2.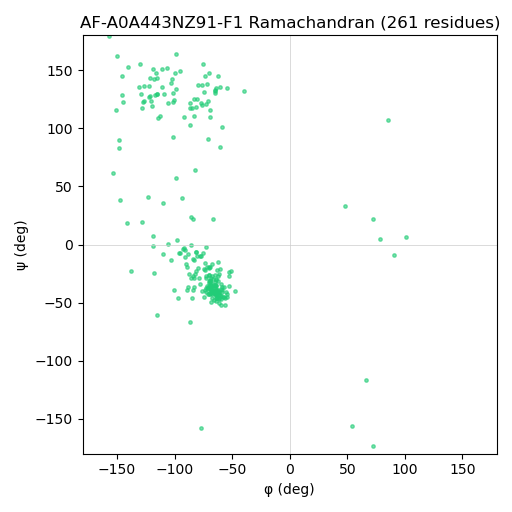232 -2.017 13.320 1.00 96.00 169 VAL A O 1
ATOM 1377 N N . ARG A 1 170 ? 3.164 -2.682 15.253 1.00 95.00 170 ARG A N 1
ATOM 1378 C CA . ARG A 1 170 ? 4.548 -2.699 14.741 1.00 95.00 170 ARG A CA 1
ATOM 1379 C C . ARG A 1 170 ? 4.906 -3.989 14.021 1.00 95.00 170 ARG A C 1
ATOM 1381 O O . ARG A 1 170 ? 5.643 -3.942 13.042 1.00 95.00 170 ARG A O 1
ATOM 1388 N N . ASN A 1 171 ? 4.435 -5.119 14.539 1.00 94.81 171 ASN A N 1
ATOM 1389 C CA . ASN A 1 171 ? 4.700 -6.426 13.965 1.00 94.81 171 ASN A CA 1
ATOM 1390 C C . ASN A 1 171 ? 3.681 -6.717 12.850 1.00 94.81 171 ASN A C 1
ATOM 1392 O O . ASN A 1 171 ? 2.489 -6.796 13.149 1.00 94.81 171 ASN A O 1
ATOM 1396 N N . PRO A 1 172 ? 4.099 -6.895 11.585 1.00 94.56 172 PRO A N 1
ATOM 1397 C CA . PRO A 1 172 ? 3.156 -7.121 10.495 1.00 94.56 172 PRO A CA 1
ATOM 1398 C C . PRO A 1 172 ? 2.303 -8.388 10.629 1.00 94.56 172 PRO A C 1
ATOM 1400 O O . PRO A 1 172 ? 1.200 -8.425 10.086 1.00 94.56 172 PRO A O 1
ATOM 1403 N N . GLU A 1 173 ? 2.792 -9.396 11.362 1.00 96.00 173 GLU A N 1
ATOM 1404 C CA . GLU A 1 173 ? 2.079 -10.662 11.603 1.00 96.00 173 GLU A CA 1
ATOM 1405 C C . GLU A 1 173 ? 0.828 -10.487 12.469 1.00 96.00 173 GLU A C 1
ATOM 1407 O O . GLU A 1 173 ? -0.116 -11.263 12.359 1.00 96.00 173 GLU A O 1
ATOM 1412 N N . GLU A 1 174 ? 0.819 -9.463 13.322 1.00 96.69 174 GLU A N 1
ATOM 1413 C CA . GLU A 1 174 ? -0.255 -9.189 14.282 1.00 96.69 174 GLU A CA 1
ATOM 1414 C C . GLU A 1 174 ? -1.332 -8.260 13.710 1.00 96.69 174 GLU A C 1
ATOM 1416 O O . GLU A 1 174 ? -2.334 -7.991 14.373 1.00 96.69 174 GLU A O 1
ATOM 1421 N N . ILE A 1 175 ? -1.140 -7.736 12.496 1.00 96.88 175 ILE A N 1
ATOM 1422 C CA . ILE A 1 175 ? -2.124 -6.854 11.870 1.00 96.88 175 ILE A CA 1
ATOM 1423 C C . ILE A 1 175 ? -3.288 -7.714 11.352 1.00 96.88 175 ILE A C 1
ATOM 1425 O O . ILE A 1 175 ? -3.065 -8.564 10.485 1.00 96.88 175 ILE A O 1
ATOM 1429 N N . PRO A 1 176 ? -4.534 -7.493 11.814 1.00 96.12 176 PRO A N 1
ATOM 1430 C CA . PRO A 1 176 ? -5.662 -8.365 11.496 1.00 96.12 176 PRO A CA 1
ATOM 1431 C C . PRO A 1 176 ? -6.279 -8.029 10.125 1.00 96.12 176 PRO A C 1
ATOM 1433 O O . PRO A 1 176 ? -7.435 -7.615 10.015 1.00 96.12 176 PRO A O 1
ATOM 1436 N N . TRP A 1 177 ? -5.515 -8.214 9.044 1.00 97.69 177 TRP A N 1
ATOM 1437 C CA . TRP A 1 177 ? -5.982 -7.984 7.669 1.00 97.69 177 TRP A CA 1
ATOM 1438 C C . TRP A 1 177 ? -7.241 -8.790 7.350 1.00 97.69 177 TRP A C 1
ATOM 1440 O O . TRP A 1 177 ? -8.185 -8.249 6.766 1.00 97.69 177 TRP A O 1
ATOM 1450 N N . GLY A 1 178 ? -7.286 -10.045 7.808 1.00 94.81 178 GLY A N 1
ATOM 1451 C CA . GLY A 1 178 ? -8.426 -10.941 7.623 1.00 94.81 178 GLY A CA 1
ATOM 1452 C C . GLY A 1 178 ? -9.736 -10.405 8.210 1.00 94.81 178 GLY A C 1
ATOM 1453 O O . GLY A 1 178 ? -10.779 -10.554 7.579 1.00 94.81 178 GLY A O 1
ATOM 1454 N N . GLU A 1 179 ? -9.694 -9.713 9.356 1.00 94.94 179 GLU A N 1
ATOM 1455 C CA . GLU A 1 179 ? -10.893 -9.129 9.984 1.00 94.94 179 GLU A CA 1
ATOM 1456 C C . GLU A 1 179 ? -11.473 -7.979 9.154 1.00 94.94 179 GLU A C 1
ATOM 1458 O O . GLU A 1 179 ? -12.688 -7.813 9.060 1.00 94.94 179 GLU A O 1
ATOM 1463 N N . THR A 1 180 ? -10.604 -7.203 8.503 1.00 93.62 180 THR A N 1
ATOM 1464 C CA . THR A 1 180 ? -11.012 -6.085 7.632 1.00 93.62 180 THR A CA 1
ATOM 1465 C C . THR A 1 180 ? -11.368 -6.518 6.209 1.00 93.62 180 THR A C 1
ATOM 1467 O O . THR A 1 180 ? -11.943 -5.745 5.440 1.00 93.62 180 THR A O 1
ATOM 1470 N N . GLY A 1 181 ? -11.033 -7.757 5.839 1.00 94.19 181 GLY A N 1
ATOM 1471 C CA . GLY A 1 181 ? -11.173 -8.270 4.480 1.00 94.19 181 GLY A CA 1
ATOM 1472 C C . GLY A 1 181 ? -10.160 -7.687 3.491 1.00 94.19 181 GLY A C 1
ATOM 1473 O O . GLY A 1 181 ? -10.433 -7.694 2.293 1.00 94.19 181 GLY A O 1
ATOM 1474 N N . ALA A 1 182 ? -9.025 -7.161 3.966 1.00 96.62 182 ALA A N 1
ATOM 1475 C CA . ALA A 1 182 ? -7.938 -6.697 3.109 1.00 96.62 182 ALA A CA 1
ATOM 1476 C C . ALA A 1 182 ? -7.260 -7.899 2.437 1.00 96.62 182 ALA A C 1
ATOM 1478 O O . ALA A 1 182 ? -6.571 -8.684 3.084 1.00 96.62 182 ALA A O 1
ATOM 1479 N N . GLU A 1 183 ? -7.449 -8.045 1.128 1.00 96.12 183 GLU A N 1
ATOM 1480 C CA . GLU A 1 183 ? -6.880 -9.162 0.370 1.00 96.12 183 GLU A CA 1
ATOM 1481 C C . GLU A 1 183 ? -5.473 -8.845 -0.137 1.00 96.12 183 GLU A C 1
ATOM 1483 O O . GLU A 1 183 ? -4.603 -9.715 -0.150 1.00 96.12 183 GLU A O 1
ATOM 1488 N N . PHE A 1 184 ? -5.245 -7.595 -0.532 1.00 97.38 184 PHE A N 1
ATOM 1489 C CA . PHE A 1 184 ? -3.966 -7.121 -1.045 1.00 97.38 184 PHE A CA 1
ATOM 1490 C C . PHE A 1 184 ? -3.396 -6.076 -0.097 1.00 97.38 184 PHE A C 1
ATOM 1492 O O . PHE A 1 184 ? -4.080 -5.118 0.252 1.00 97.38 184 PHE A O 1
ATOM 1499 N N . VAL A 1 185 ? -2.137 -6.224 0.299 1.00 98.25 185 VAL A N 1
ATOM 1500 C CA . VAL A 1 185 ? -1.459 -5.254 1.161 1.00 98.25 185 VAL A CA 1
ATOM 1501 C C . VAL A 1 185 ? -0.404 -4.504 0.370 1.00 98.25 185 VAL A C 1
ATOM 1503 O O . VAL A 1 185 ? 0.440 -5.109 -0.285 1.00 98.25 185 VAL A O 1
ATOM 1506 N N . VAL A 1 186 ? -0.432 -3.178 0.457 1.00 98.31 186 VAL A N 1
ATOM 1507 C CA . VAL A 1 186 ? 0.651 -2.320 -0.019 1.00 98.31 186 VAL A CA 1
ATOM 1508 C C . VAL A 1 186 ? 1.611 -2.080 1.136 1.00 98.31 186 VAL A C 1
ATOM 1510 O O . VAL A 1 186 ? 1.287 -1.375 2.092 1.00 98.31 186 VAL A O 1
ATOM 1513 N N . GLU A 1 187 ? 2.793 -2.675 1.040 1.00 98.06 187 GLU A N 1
ATOM 1514 C CA . GLU A 1 187 ? 3.876 -2.515 2.000 1.00 98.06 187 GLU A CA 1
ATOM 1515 C C . GLU A 1 187 ? 4.710 -1.287 1.624 1.00 98.06 187 GLU A C 1
ATOM 1517 O O . GLU A 1 187 ? 5.496 -1.309 0.673 1.00 98.06 187 GLU A O 1
ATOM 1522 N N . SER A 1 188 ? 4.500 -0.194 2.359 1.00 97.31 188 SER A N 1
ATOM 1523 C CA . SER A 1 188 ? 5.101 1.114 2.087 1.00 97.31 188 SER A CA 1
ATOM 1524 C C . SER A 1 188 ? 5.798 1.747 3.294 1.00 97.31 188 SER A C 1
ATOM 1526 O O . SER A 1 188 ? 6.070 2.951 3.300 1.00 97.31 188 SER A O 1
ATOM 1528 N N . THR A 1 189 ? 6.144 0.939 4.301 1.00 95.94 189 THR A N 1
ATOM 1529 C CA . THR A 1 189 ? 6.968 1.370 5.442 1.00 95.94 189 THR A CA 1
ATOM 1530 C C . THR A 1 189 ? 8.430 1.572 5.044 1.00 95.94 189 THR A C 1
ATOM 1532 O O . THR A 1 189 ? 9.131 2.381 5.647 1.00 95.94 189 THR A O 1
ATOM 1535 N N . GLY A 1 190 ? 8.902 0.829 4.033 1.00 92.94 190 GLY A N 1
ATOM 1536 C CA . GLY A 1 190 ? 10.311 0.782 3.634 1.00 92.94 190 GLY A CA 1
ATOM 1537 C C . GLY A 1 190 ? 11.195 -0.095 4.531 1.00 92.94 190 GLY A C 1
ATOM 1538 O O . GLY A 1 190 ? 12.404 -0.130 4.326 1.00 92.94 190 GLY A O 1
ATOM 1539 N N . VAL A 1 191 ? 10.615 -0.806 5.505 1.00 93.56 191 VAL A N 1
ATOM 1540 C CA . VAL A 1 191 ? 11.342 -1.694 6.431 1.00 93.56 191 VAL A CA 1
ATOM 1541 C C . VAL A 1 191 ? 11.227 -3.164 6.012 1.00 93.56 191 VAL A C 1
ATOM 1543 O O . VAL A 1 191 ? 12.203 -3.915 6.081 1.00 93.56 191 VAL A O 1
ATOM 1546 N N . PHE A 1 192 ? 10.049 -3.578 5.544 1.00 94.50 192 PHE A N 1
ATOM 1547 C CA . PHE A 1 192 ? 9.740 -4.966 5.184 1.00 94.50 192 PHE A CA 1
ATOM 1548 C C . PHE A 1 192 ? 9.856 -5.195 3.669 1.00 94.50 192 PHE A C 1
ATOM 1550 O O . PHE A 1 192 ? 8.906 -5.589 3.004 1.00 94.50 192 PHE A O 1
ATOM 1557 N N . THR A 1 193 ? 11.031 -4.902 3.105 1.00 94.06 193 THR A N 1
ATOM 1558 C CA . THR A 1 193 ? 11.275 -4.954 1.648 1.00 94.06 193 THR A CA 1
ATOM 1559 C C . THR A 1 193 ? 11.738 -6.313 1.128 1.00 94.06 193 THR A C 1
ATOM 1561 O O . THR A 1 193 ? 11.856 -6.496 -0.080 1.00 94.06 193 THR A O 1
ATOM 1564 N N . ASP A 1 194 ? 12.037 -7.252 2.019 1.00 94.31 194 ASP A N 1
ATOM 1565 C CA . ASP A 1 194 ? 12.477 -8.606 1.673 1.00 94.31 194 ASP A CA 1
ATOM 1566 C C . ASP A 1 194 ? 11.263 -9.551 1.684 1.00 94.31 194 ASP A C 1
ATOM 1568 O O . ASP A 1 194 ? 10.328 -9.341 2.465 1.00 94.31 194 ASP A O 1
ATOM 1572 N N . LYS A 1 195 ? 11.269 -10.599 0.857 1.00 94.62 195 LYS A N 1
ATOM 1573 C CA . LYS A 1 195 ? 10.137 -11.522 0.687 1.00 94.62 195 LYS A CA 1
ATOM 1574 C C . LYS A 1 195 ? 9.712 -12.153 2.010 1.00 94.62 195 LYS A C 1
ATOM 1576 O O . LYS A 1 195 ? 8.528 -12.130 2.334 1.00 94.62 195 LYS A O 1
ATOM 1581 N N . ASP A 1 196 ? 10.665 -12.639 2.801 1.00 94.56 196 ASP A N 1
ATOM 1582 C CA . ASP A 1 196 ? 10.381 -13.282 4.093 1.00 94.56 196 ASP A CA 1
ATOM 1583 C C . ASP A 1 196 ? 9.772 -12.309 5.109 1.00 94.56 196 ASP A C 1
ATOM 1585 O O . ASP A 1 196 ? 8.866 -12.656 5.863 1.00 94.56 196 ASP A O 1
ATOM 1589 N N . LYS A 1 197 ? 10.233 -11.054 5.100 1.00 95.00 197 LYS A N 1
ATOM 1590 C CA . LYS A 1 197 ? 9.703 -10.001 5.972 1.00 95.00 197 LYS A CA 1
ATOM 1591 C C . LYS A 1 197 ? 8.300 -9.579 5.557 1.00 95.00 197 LYS A C 1
ATOM 1593 O O . LYS A 1 197 ? 7.442 -9.401 6.412 1.00 95.00 197 LYS A O 1
ATOM 1598 N N . ALA A 1 198 ? 8.059 -9.432 4.258 1.00 96.38 198 ALA A N 1
ATOM 1599 C CA . ALA A 1 198 ? 6.746 -9.101 3.719 1.00 96.38 198 ALA A CA 1
ATOM 1600 C C . ALA A 1 198 ? 5.739 -10.253 3.901 1.00 96.38 198 ALA A C 1
ATOM 1602 O O . ALA A 1 198 ? 4.547 -10.004 4.082 1.00 96.38 198 ALA A O 1
ATOM 1603 N N . ALA A 1 199 ? 6.208 -11.508 3.932 1.00 96.62 199 ALA A N 1
ATOM 1604 C CA . ALA A 1 199 ? 5.374 -12.687 4.170 1.00 96.62 199 ALA A CA 1
ATOM 1605 C C . ALA A 1 199 ? 4.664 -12.660 5.531 1.00 96.62 199 ALA A C 1
ATOM 1607 O O . ALA A 1 199 ? 3.623 -13.297 5.693 1.00 96.62 199 ALA A O 1
ATOM 1608 N N . ALA A 1 200 ? 5.162 -11.870 6.485 1.00 96.88 200 ALA A N 1
ATOM 1609 C CA . ALA A 1 200 ? 4.498 -11.615 7.755 1.00 96.88 200 ALA A CA 1
ATOM 1610 C C . ALA A 1 200 ? 3.043 -11.127 7.583 1.00 96.88 200 ALA A C 1
ATOM 1612 O O . ALA A 1 200 ? 2.160 -11.549 8.325 1.00 96.88 200 ALA A O 1
ATOM 1613 N N . HIS A 1 201 ? 2.748 -10.330 6.550 1.00 97.50 201 HIS A N 1
ATOM 1614 C CA . HIS A 1 201 ? 1.381 -9.876 6.260 1.00 97.50 201 HIS A CA 1
ATOM 1615 C C . HIS A 1 201 ? 0.423 -11.011 5.885 1.00 97.50 201 HIS A C 1
ATOM 1617 O O . HIS A 1 201 ? -0.773 -10.921 6.170 1.00 97.50 201 HIS A O 1
ATOM 1623 N N . LEU A 1 202 ? 0.933 -12.084 5.273 1.00 97.00 202 LEU A N 1
ATOM 1624 C CA . LEU A 1 202 ? 0.122 -13.241 4.891 1.00 97.00 202 LEU A CA 1
ATOM 1625 C C . LEU A 1 202 ? -0.423 -13.957 6.133 1.00 97.00 202 LEU A C 1
ATOM 1627 O O . LEU A 1 202 ? -1.567 -14.404 6.142 1.00 97.00 202 LEU A O 1
ATOM 1631 N N . LYS A 1 203 ? 0.357 -13.988 7.223 1.00 95.50 203 LYS A N 1
ATOM 1632 C CA . LYS A 1 203 ? -0.088 -14.535 8.515 1.00 95.50 203 LYS A CA 1
ATOM 1633 C C . LYS A 1 203 ? -1.227 -13.721 9.134 1.00 95.50 203 LYS A C 1
ATOM 1635 O O . LYS A 1 203 ? -2.108 -14.301 9.756 1.00 95.50 203 LYS A O 1
ATOM 1640 N N . GLY A 1 204 ? -1.252 -12.408 8.898 1.00 93.19 204 GLY A N 1
ATOM 1641 C CA . GLY A 1 204 ? -2.347 -11.521 9.305 1.00 93.19 204 GLY A CA 1
ATOM 1642 C C . GLY A 1 204 ? -3.635 -11.682 8.480 1.00 93.19 204 GLY A C 1
ATOM 1643 O O . GLY A 1 204 ? -4.635 -11.017 8.753 1.00 93.19 204 GLY A O 1
ATOM 1644 N N . GLY A 1 205 ? -3.637 -12.553 7.463 1.00 94.56 205 GLY A N 1
ATOM 1645 C CA . GLY A 1 205 ? -4.806 -12.865 6.635 1.00 94.56 205 GLY A CA 1
ATOM 1646 C C . GLY A 1 205 ? -4.842 -12.168 5.273 1.00 94.56 205 GLY A C 1
ATOM 1647 O O . GLY A 1 205 ? -5.842 -12.289 4.565 1.00 94.56 205 GLY A O 1
ATOM 1648 N N . ALA A 1 206 ? -3.776 -11.461 4.883 1.00 97.00 206 ALA A N 1
ATOM 1649 C CA . ALA A 1 206 ? -3.640 -10.958 3.519 1.00 97.00 206 ALA A CA 1
ATOM 1650 C C . ALA A 1 206 ? -3.397 -12.116 2.537 1.00 97.00 206 ALA A C 1
ATOM 1652 O O . ALA A 1 206 ? -2.732 -13.097 2.867 1.00 97.00 206 ALA A O 1
ATOM 1653 N N . LYS A 1 207 ? -3.894 -11.991 1.304 1.00 96.44 207 LYS A N 1
ATOM 1654 C CA . LYS A 1 207 ? -3.648 -12.968 0.231 1.00 96.44 207 LYS A CA 1
ATOM 1655 C C . LYS A 1 207 ? -2.388 -12.633 -0.556 1.00 96.44 207 LYS A C 1
ATOM 1657 O O . LYS A 1 207 ? -1.663 -13.538 -0.950 1.00 96.44 207 LYS A O 1
ATOM 1662 N N . LYS A 1 208 ? -2.149 -11.344 -0.819 1.00 97.25 208 LYS A N 1
ATOM 1663 C CA . LYS A 1 208 ? -0.999 -10.874 -1.599 1.00 97.25 208 LYS A CA 1
ATOM 1664 C C . LYS A 1 208 ? -0.399 -9.597 -1.031 1.00 97.25 208 LYS A C 1
ATOM 1666 O O . LYS A 1 208 ? -1.100 -8.788 -0.424 1.00 97.25 208 LYS A O 1
ATOM 1671 N N . VAL A 1 209 ? 0.894 -9.401 -1.267 1.00 98.00 209 VAL A N 1
ATOM 1672 C CA . VAL A 1 209 ? 1.664 -8.254 -0.776 1.00 98.00 209 VAL A CA 1
ATOM 1673 C C . VAL A 1 209 ? 2.421 -7.597 -1.926 1.00 98.00 209 VAL A C 1
ATOM 1675 O O . VAL A 1 209 ? 3.125 -8.261 -2.685 1.00 98.00 209 VAL A O 1
ATOM 1678 N N . ILE A 1 210 ? 2.283 -6.278 -2.038 1.00 98.00 210 ILE A N 1
ATOM 1679 C CA . ILE A 1 210 ? 2.978 -5.433 -3.003 1.00 98.00 210 ILE A CA 1
ATOM 1680 C C . ILE A 1 210 ? 3.931 -4.523 -2.233 1.00 98.00 210 ILE A C 1
ATOM 1682 O O . ILE A 1 210 ? 3.502 -3.603 -1.538 1.00 98.00 210 ILE A O 1
ATOM 1686 N N . ILE A 1 211 ? 5.229 -4.755 -2.382 1.00 98.06 211 ILE A N 1
ATOM 1687 C CA . ILE A 1 211 ? 6.287 -3.942 -1.781 1.00 98.06 211 ILE A CA 1
ATOM 1688 C C . ILE A 1 211 ? 6.495 -2.696 -2.647 1.00 98.06 211 ILE A C 1
ATOM 1690 O O . ILE A 1 211 ? 6.774 -2.795 -3.843 1.00 98.06 211 ILE A O 1
ATOM 1694 N N . SER A 1 212 ? 6.402 -1.506 -2.052 1.00 96.38 212 SER A N 1
ATOM 1695 C CA . SER A 1 212 ? 6.529 -0.225 -2.765 1.00 96.38 212 SER A CA 1
ATOM 1696 C C . SER A 1 212 ? 7.982 0.247 -2.956 1.00 96.38 212 SER A C 1
ATOM 1698 O O . SER A 1 212 ? 8.241 1.448 -3.066 1.00 96.38 212 SER A O 1
ATOM 1700 N N . ALA A 1 213 ? 8.938 -0.676 -2.901 1.00 95.00 213 ALA A N 1
ATOM 1701 C CA . ALA A 1 213 ? 10.373 -0.430 -2.961 1.00 95.00 213 ALA A CA 1
ATOM 1702 C C . ALA A 1 213 ? 11.084 -1.638 -3.594 1.00 95.00 213 ALA A C 1
ATOM 1704 O O . ALA A 1 213 ? 10.499 -2.727 -3.625 1.00 95.00 213 ALA A O 1
ATOM 1705 N N . PRO A 1 214 ? 12.338 -1.488 -4.065 1.00 94.50 214 PRO A N 1
ATOM 1706 C CA . PRO A 1 214 ? 13.136 -2.611 -4.538 1.00 94.50 214 PRO A CA 1
ATOM 1707 C C . PRO A 1 214 ? 13.247 -3.701 -3.480 1.00 94.50 214 PRO A C 1
ATOM 1709 O O . PRO A 1 214 ? 13.526 -3.418 -2.314 1.00 94.50 214 PRO A O 1
ATOM 1712 N N . SER A 1 215 ? 13.058 -4.939 -3.915 1.00 94.38 215 SER A N 1
ATOM 1713 C CA . SER A 1 215 ? 13.283 -6.119 -3.093 1.00 94.38 215 SER A CA 1
ATOM 1714 C C . SER A 1 215 ? 14.554 -6.832 -3.537 1.00 94.38 215 SER A C 1
ATOM 1716 O O . SER A 1 215 ? 14.957 -6.732 -4.697 1.00 94.38 215 SER A O 1
ATOM 1718 N N . LYS A 1 216 ? 15.199 -7.537 -2.607 1.00 92.56 216 LYS A N 1
ATOM 1719 C CA . LYS A 1 216 ? 16.382 -8.352 -2.908 1.00 92.56 216 LYS A CA 1
ATOM 1720 C C . LYS A 1 216 ? 16.013 -9.688 -3.549 1.00 92.56 216 LYS A C 1
ATOM 1722 O O . LYS A 1 216 ? 16.811 -10.244 -4.294 1.00 92.56 216 LYS A O 1
ATOM 1727 N N . ASP A 1 217 ? 14.834 -10.200 -3.224 1.00 94.31 217 ASP A N 1
ATOM 1728 C CA . ASP A 1 217 ? 14.420 -11.585 -3.439 1.00 94.31 217 ASP A CA 1
ATOM 1729 C C . ASP A 1 217 ? 12.982 -11.717 -3.966 1.00 94.31 217 ASP A C 1
ATOM 1731 O O . ASP A 1 217 ? 12.660 -12.720 -4.607 1.00 94.31 217 ASP A O 1
ATOM 1735 N N . ALA A 1 218 ? 12.109 -10.725 -3.749 1.00 94.69 218 ALA A N 1
ATOM 1736 C CA . ALA A 1 218 ? 10.790 -10.712 -4.375 1.00 94.69 218 ALA A CA 1
ATOM 1737 C C . ALA A 1 218 ? 10.886 -10.295 -5.858 1.00 94.69 218 ALA A C 1
ATOM 1739 O O . ALA A 1 218 ? 11.593 -9.335 -6.183 1.00 94.69 218 ALA A O 1
ATOM 1740 N N . PRO A 1 219 ? 10.152 -10.966 -6.767 1.00 95.81 219 PRO A N 1
ATOM 1741 C CA . PRO A 1 219 ? 10.133 -10.604 -8.179 1.00 95.81 219 PRO A CA 1
ATOM 1742 C C . PRO A 1 219 ? 9.622 -9.170 -8.366 1.00 95.81 219 PRO A C 1
ATOM 1744 O O . PRO A 1 219 ? 8.643 -8.751 -7.739 1.00 95.81 219 PRO A O 1
ATOM 1747 N N . MET A 1 220 ? 10.317 -8.420 -9.222 1.00 95.44 220 MET A N 1
ATOM 1748 C CA . MET A 1 220 ? 10.034 -7.015 -9.499 1.00 95.44 220 MET A CA 1
ATOM 1749 C C . MET A 1 220 ? 9.285 -6.855 -10.815 1.00 95.44 220 MET A C 1
ATOM 1751 O O . MET A 1 220 ? 9.729 -7.344 -11.855 1.00 95.44 220 MET A O 1
ATOM 1755 N N . PHE A 1 221 ? 8.191 -6.104 -10.768 1.00 96.19 221 PHE A N 1
ATOM 1756 C CA . PHE A 1 221 ? 7.379 -5.798 -11.937 1.00 96.19 221 PHE A CA 1
ATOM 1757 C C . PHE A 1 221 ? 7.285 -4.289 -12.133 1.00 96.19 221 PHE A C 1
ATOM 1759 O O . PHE A 1 221 ? 7.094 -3.532 -11.181 1.00 96.19 221 PHE A O 1
ATOM 1766 N N . VAL A 1 222 ? 7.426 -3.865 -13.385 1.00 95.00 222 VAL A N 1
ATOM 1767 C CA . VAL A 1 222 ? 7.196 -2.498 -13.843 1.00 95.00 222 VAL A CA 1
ATOM 1768 C C . VAL A 1 222 ? 6.092 -2.549 -14.886 1.00 95.00 222 VAL A C 1
ATOM 1770 O O . VAL A 1 222 ? 6.235 -3.188 -15.928 1.00 95.00 222 VAL A O 1
ATOM 1773 N N . VAL A 1 223 ? 4.995 -1.853 -14.599 1.00 92.69 223 VAL A N 1
ATOM 1774 C CA . VAL A 1 223 ? 3.838 -1.777 -15.496 1.00 92.69 223 VAL A CA 1
ATOM 1775 C C . VAL A 1 223 ? 4.231 -1.066 -16.799 1.00 92.69 223 VAL A C 1
ATOM 1777 O O . VAL A 1 223 ? 4.842 0.002 -16.774 1.00 92.69 223 VAL A O 1
ATOM 1780 N N . GLY A 1 224 ? 3.874 -1.653 -17.938 1.00 90.56 224 GLY A N 1
ATOM 1781 C CA . GLY A 1 224 ? 4.280 -1.288 -19.295 1.00 90.56 224 GLY A CA 1
ATOM 1782 C C . GLY A 1 224 ? 5.550 -1.998 -19.792 1.00 90.56 224 GLY A C 1
ATOM 1783 O O . GLY A 1 224 ? 5.902 -1.887 -20.975 1.00 90.56 224 GLY A O 1
ATOM 1784 N N . VAL A 1 225 ? 6.267 -2.719 -18.926 1.00 93.31 225 VAL A N 1
ATOM 1785 C CA . VAL A 1 225 ? 7.572 -3.316 -19.238 1.00 93.31 225 VAL A CA 1
ATOM 1786 C C . VAL A 1 225 ? 7.522 -4.835 -19.194 1.00 93.31 225 VAL A C 1
ATOM 1788 O O . VAL A 1 225 ? 7.807 -5.430 -20.233 1.00 93.31 225 VAL A O 1
ATOM 1791 N N . ASN A 1 226 ? 7.193 -5.425 -18.044 1.00 94.50 226 ASN A N 1
ATOM 1792 C CA . ASN A 1 226 ? 7.263 -6.873 -17.805 1.00 94.50 226 ASN A CA 1
ATOM 1793 C C . ASN A 1 226 ? 6.090 -7.417 -16.964 1.00 94.50 226 ASN A C 1
ATOM 1795 O O . ASN A 1 226 ? 6.190 -8.483 -16.361 1.00 94.50 226 ASN A O 1
ATOM 1799 N N . GLU A 1 227 ? 4.982 -6.681 -16.861 1.00 91.50 227 GLU A N 1
ATOM 1800 C CA . GLU A 1 227 ? 3.791 -7.096 -16.110 1.00 91.50 227 GLU A CA 1
ATOM 1801 C C . GLU A 1 227 ? 3.123 -8.363 -16.662 1.00 91.50 227 GLU A C 1
ATOM 1803 O O . GLU A 1 227 ? 2.403 -9.044 -15.938 1.00 91.50 227 GLU A O 1
ATOM 1808 N N . ASP A 1 228 ? 3.364 -8.693 -17.928 1.00 93.12 228 ASP A N 1
ATOM 1809 C CA . ASP A 1 228 ? 2.896 -9.903 -18.599 1.00 93.12 228 ASP A CA 1
ATOM 1810 C C . ASP A 1 228 ? 3.594 -11.176 -18.098 1.00 93.12 228 ASP A C 1
ATOM 1812 O O . ASP A 1 228 ? 3.041 -12.271 -18.207 1.00 93.12 228 ASP A O 1
ATOM 1816 N N . GLU A 1 229 ? 4.766 -11.039 -17.475 1.00 94.19 229 GLU A N 1
ATOM 1817 C CA . GLU A 1 229 ? 5.473 -12.139 -16.816 1.00 94.19 229 GLU A CA 1
ATOM 1818 C C . GLU A 1 229 ? 4.878 -12.486 -15.439 1.00 94.19 229 GLU A C 1
ATOM 1820 O O . GLU A 1 229 ? 5.242 -13.507 -14.843 1.00 94.19 229 GLU A O 1
ATOM 1825 N N . TYR A 1 230 ? 3.966 -11.656 -14.912 1.00 93.50 230 TYR A N 1
ATOM 1826 C CA . TYR A 1 230 ? 3.325 -11.906 -13.627 1.00 93.50 230 TYR A CA 1
ATOM 1827 C C . TYR A 1 230 ? 2.463 -13.171 -13.671 1.00 93.50 230 TYR A C 1
ATOM 1829 O O . TYR A 1 230 ? 1.617 -13.362 -14.547 1.00 93.50 230 TYR A O 1
ATOM 1837 N N . LYS A 1 231 ? 2.628 -14.018 -12.653 1.00 93.19 231 LYS A N 1
ATOM 1838 C CA . LYS A 1 231 ? 1.840 -15.234 -12.462 1.00 93.19 231 LYS A CA 1
ATOM 1839 C C . LYS A 1 231 ? 1.058 -15.159 -11.156 1.00 93.19 231 LYS A C 1
ATOM 1841 O O . LYS A 1 231 ? 1.540 -14.653 -10.144 1.00 93.19 231 LYS A O 1
ATOM 1846 N N . SER A 1 232 ? -0.169 -15.675 -11.174 1.00 91.00 232 SER A N 1
ATOM 1847 C CA . SER A 1 232 ? -1.109 -15.574 -10.050 1.00 91.00 232 SER A CA 1
ATOM 1848 C C . SER A 1 232 ? -0.692 -16.357 -8.803 1.00 91.00 232 SER A C 1
ATOM 1850 O O . SER A 1 232 ? -1.241 -16.112 -7.734 1.00 91.00 232 SER A O 1
ATOM 1852 N N . ASP A 1 233 ? 0.244 -17.294 -8.923 1.00 93.62 233 ASP A N 1
ATOM 1853 C CA . ASP A 1 233 ? 0.857 -18.048 -7.822 1.00 93.62 233 ASP A CA 1
ATOM 1854 C C . ASP A 1 233 ? 1.915 -17.235 -7.055 1.00 93.62 233 ASP A C 1
ATOM 1856 O O . ASP A 1 233 ? 2.363 -17.646 -5.989 1.00 93.62 233 ASP A O 1
ATOM 1860 N N . ILE A 1 234 ? 2.299 -16.058 -7.560 1.00 94.06 234 ILE A N 1
ATOM 1861 C CA . ILE A 1 234 ? 3.220 -15.158 -6.872 1.00 94.06 234 ILE A CA 1
ATOM 1862 C C . ILE A 1 234 ? 2.435 -14.314 -5.864 1.00 94.06 234 ILE A C 1
ATOM 1864 O O . ILE A 1 234 ? 1.639 -13.441 -6.237 1.00 94.06 234 ILE A O 1
ATOM 1868 N N . ASP A 1 235 ? 2.659 -14.569 -4.577 1.00 96.31 235 ASP A N 1
ATOM 1869 C CA . ASP A 1 235 ? 1.959 -13.882 -3.482 1.00 96.31 235 ASP A CA 1
ATOM 1870 C C . ASP A 1 235 ? 2.622 -12.582 -3.042 1.00 96.31 235 ASP A C 1
ATOM 1872 O O . ASP A 1 235 ? 1.950 -11.689 -2.533 1.00 96.31 235 ASP A O 1
ATOM 1876 N N . ILE A 1 236 ? 3.928 -12.446 -3.263 1.00 97.44 236 ILE A N 1
ATOM 1877 C CA . ILE A 1 236 ? 4.701 -11.275 -2.850 1.00 97.44 236 ILE A CA 1
ATOM 1878 C C . ILE A 1 236 ? 5.459 -10.749 -4.056 1.00 97.44 236 ILE A C 1
ATOM 1880 O O . ILE A 1 236 ? 6.253 -11.471 -4.662 1.00 97.44 236 ILE A O 1
ATOM 1884 N N . VAL A 1 237 ? 5.214 -9.486 -4.386 1.00 97.19 237 VAL A N 1
ATOM 1885 C CA . VAL A 1 237 ? 5.833 -8.791 -5.515 1.00 97.19 237 VAL A CA 1
ATOM 1886 C C . VAL A 1 237 ? 6.402 -7.454 -5.073 1.00 97.19 237 VAL A C 1
ATOM 1888 O O . VAL A 1 237 ? 5.933 -6.853 -4.108 1.00 97.19 237 VAL A O 1
ATOM 1891 N N . SER A 1 238 ? 7.390 -6.957 -5.806 1.00 97.06 238 SER A N 1
ATOM 1892 C CA . SER A 1 238 ? 7.902 -5.599 -5.651 1.00 97.06 238 SER A CA 1
ATOM 1893 C C . SER A 1 238 ? 7.530 -4.753 -6.865 1.00 97.06 238 SER A C 1
ATOM 1895 O O . SER A 1 238 ? 7.702 -5.172 -8.007 1.00 97.06 238 SER A O 1
ATOM 1897 N N . ASN A 1 239 ? 7.064 -3.530 -6.618 1.00 95.88 239 ASN A N 1
ATOM 1898 C CA . ASN A 1 239 ? 6.809 -2.528 -7.657 1.00 95.88 239 ASN A CA 1
ATOM 1899 C C . ASN A 1 239 ? 8.077 -1.716 -8.009 1.00 95.88 239 ASN A C 1
ATOM 1901 O O . ASN A 1 239 ? 7.997 -0.572 -8.465 1.00 95.88 239 ASN A O 1
ATOM 1905 N N . ALA A 1 240 ? 9.255 -2.293 -7.743 1.00 95.00 240 ALA A N 1
ATOM 1906 C CA . ALA A 1 240 ? 10.573 -1.701 -7.949 1.00 95.00 240 ALA A CA 1
ATOM 1907 C C . ALA A 1 240 ? 10.745 -0.318 -7.271 1.00 95.00 240 ALA A C 1
ATOM 1909 O O . ALA A 1 240 ? 10.097 -0.002 -6.272 1.00 95.00 240 ALA A O 1
ATOM 1910 N N . SER A 1 241 ? 11.678 0.503 -7.773 1.00 95.12 241 SER A N 1
ATOM 1911 C CA . SER A 1 241 ? 11.850 1.906 -7.355 1.00 95.12 241 SER A CA 1
ATOM 1912 C C . SER A 1 241 ? 11.185 2.882 -8.327 1.00 95.12 241 SER A C 1
ATOM 1914 O O . SER A 1 241 ? 10.926 2.548 -9.485 1.00 95.12 241 SER A O 1
ATOM 1916 N N . CYS A 1 242 ? 10.986 4.131 -7.899 1.00 94.25 242 CYS A N 1
ATOM 1917 C CA . CYS A 1 242 ? 10.527 5.204 -8.784 1.00 94.25 242 CYS A CA 1
ATOM 1918 C C . CYS A 1 242 ? 11.486 5.451 -9.963 1.00 94.25 242 CYS A C 1
ATOM 1920 O O . CYS A 1 242 ? 11.031 5.647 -11.088 1.00 94.25 242 CYS A O 1
ATOM 1922 N N . THR A 1 243 ? 12.801 5.369 -9.741 1.00 95.75 243 THR A N 1
ATOM 1923 C CA . THR A 1 243 ? 13.806 5.499 -10.806 1.00 95.75 243 THR A CA 1
ATOM 1924 C C . THR A 1 243 ? 13.713 4.346 -11.802 1.00 95.75 243 THR A C 1
ATOM 1926 O O . THR A 1 243 ? 13.781 4.574 -13.006 1.00 95.75 243 THR A O 1
ATOM 1929 N N . THR A 1 244 ? 13.487 3.118 -11.324 1.00 93.94 244 THR A N 1
ATOM 1930 C CA . THR A 1 244 ? 13.284 1.944 -12.188 1.00 93.94 244 THR A CA 1
ATOM 1931 C C . THR A 1 244 ? 12.032 2.106 -13.047 1.00 93.94 244 THR A C 1
ATOM 1933 O O . THR A 1 244 ? 12.100 1.886 -14.250 1.00 93.94 244 THR A O 1
ATOM 1936 N N . ASN A 1 245 ? 10.917 2.558 -12.461 1.00 93.69 245 ASN A N 1
ATOM 1937 C CA . ASN A 1 245 ? 9.680 2.816 -13.204 1.00 93.69 245 ASN A CA 1
ATOM 1938 C C . ASN A 1 245 ? 9.850 3.920 -14.265 1.00 93.69 245 ASN A C 1
ATOM 1940 O O . ASN A 1 245 ? 9.213 3.864 -15.310 1.00 93.69 245 ASN A O 1
ATOM 1944 N N . CYS A 1 246 ? 10.725 4.903 -14.028 1.00 93.88 246 CYS A N 1
ATOM 1945 C CA . CYS A 1 246 ? 11.044 5.943 -15.009 1.00 93.88 246 CYS A CA 1
ATOM 1946 C C . CYS A 1 246 ? 11.939 5.420 -16.148 1.00 93.88 246 CYS A C 1
ATOM 1948 O O . CYS A 1 246 ? 11.694 5.690 -17.322 1.00 93.88 246 CYS A O 1
ATOM 1950 N N . LEU A 1 247 ? 12.981 4.656 -15.806 1.00 95.12 247 LEU A N 1
ATOM 1951 C CA . LEU A 1 247 ? 14.017 4.249 -16.755 1.00 95.12 247 LEU A CA 1
ATOM 1952 C C . LEU A 1 247 ? 13.629 3.022 -17.592 1.00 95.12 247 LEU A C 1
ATOM 1954 O O . LEU A 1 247 ? 13.988 2.946 -18.766 1.00 95.12 247 LEU A O 1
ATOM 1958 N N . ALA A 1 248 ? 12.920 2.053 -17.013 1.00 94.31 248 ALA A N 1
ATOM 1959 C CA . ALA A 1 248 ? 12.676 0.765 -17.658 1.00 94.31 248 ALA A CA 1
ATOM 1960 C C . ALA A 1 248 ? 11.879 0.862 -18.979 1.00 94.31 248 ALA A C 1
ATOM 1962 O O . ALA A 1 248 ? 12.291 0.217 -19.946 1.00 94.31 248 ALA A O 1
ATOM 1963 N N . PRO A 1 249 ? 10.826 1.698 -19.107 1.00 93.00 249 PRO A N 1
ATOM 1964 C CA . PRO A 1 249 ? 10.146 1.889 -20.390 1.00 93.00 249 PRO A CA 1
ATOM 1965 C C . PRO A 1 249 ? 11.063 2.482 -21.470 1.00 93.00 249 PRO A C 1
ATOM 1967 O O . PRO A 1 249 ? 11.026 2.042 -22.619 1.00 93.00 249 PRO A O 1
ATOM 1970 N N . LEU A 1 250 ? 11.930 3.435 -21.104 1.00 94.38 250 LEU A N 1
ATOM 1971 C CA . LEU A 1 250 ? 12.903 4.027 -22.030 1.00 94.38 250 LEU A CA 1
ATOM 1972 C C . LEU A 1 250 ? 13.912 2.981 -22.511 1.00 94.38 250 LEU A C 1
ATOM 1974 O O . LEU A 1 250 ? 14.168 2.866 -23.709 1.00 94.38 250 LEU A O 1
ATOM 1978 N N . ALA A 1 251 ? 14.441 2.179 -21.584 1.00 93.31 251 ALA A N 1
ATOM 1979 C CA . ALA A 1 251 ? 15.354 1.092 -21.908 1.00 93.31 251 ALA A CA 1
ATOM 1980 C C . ALA A 1 251 ? 14.693 0.054 -22.832 1.00 93.31 251 ALA A C 1
ATOM 1982 O O . ALA A 1 251 ? 15.298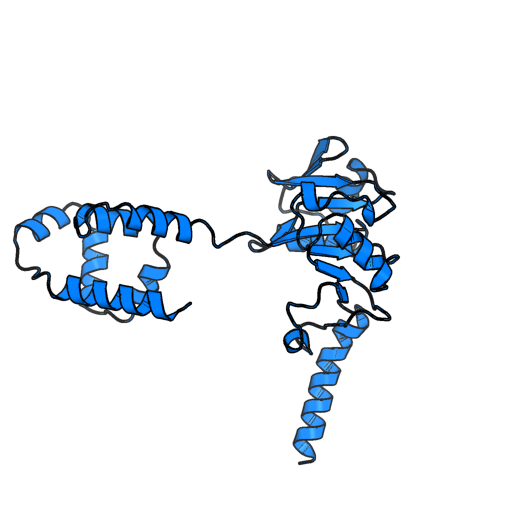 -0.338 -23.828 1.00 93.31 251 ALA A O 1
ATOM 1983 N N . LYS A 1 252 ? 13.435 -0.332 -22.566 1.00 92.06 252 LYS A N 1
ATOM 1984 C CA . LYS A 1 252 ? 12.670 -1.275 -23.401 1.00 92.06 252 LYS A CA 1
ATOM 1985 C C . LYS A 1 252 ? 12.559 -0.797 -24.849 1.00 92.06 252 LYS A C 1
ATOM 1987 O O . LYS A 1 252 ? 12.795 -1.589 -25.761 1.00 92.06 252 LYS A O 1
ATOM 1992 N N . VAL A 1 253 ? 12.250 0.483 -25.072 1.00 92.50 253 VAL A N 1
ATOM 1993 C CA . VAL A 1 253 ? 12.142 1.057 -26.426 1.00 92.50 253 VAL A CA 1
ATOM 1994 C C . VAL A 1 253 ? 13.496 1.075 -27.136 1.00 92.50 253 VAL A C 1
ATOM 1996 O O . VAL A 1 253 ? 13.582 0.626 -28.277 1.00 92.50 253 VAL A O 1
ATOM 1999 N N . LEU A 1 254 ? 14.555 1.544 -26.468 1.00 92.62 254 LEU A N 1
ATOM 2000 C CA . LEU A 1 254 ? 15.897 1.615 -27.058 1.00 92.62 254 LEU A CA 1
ATOM 2001 C C . LEU A 1 254 ? 16.425 0.233 -27.446 1.00 92.62 254 LEU A C 1
ATOM 2003 O O . LEU A 1 254 ? 16.908 0.050 -28.560 1.00 92.62 254 LEU A O 1
ATOM 2007 N N . ILE A 1 255 ? 16.292 -0.742 -26.546 1.00 90.44 255 ILE A N 1
ATOM 2008 C CA . ILE A 1 255 ? 16.702 -2.127 -26.787 1.00 90.44 255 ILE A CA 1
ATOM 2009 C C . ILE A 1 255 ? 15.906 -2.698 -27.965 1.00 90.44 255 ILE A C 1
ATOM 2011 O O . ILE A 1 255 ? 16.503 -3.180 -28.924 1.00 90.44 255 ILE A O 1
ATOM 2015 N N . SER A 1 256 ? 14.576 -2.569 -27.952 1.00 86.12 256 SER A N 1
ATOM 2016 C CA . SER A 1 256 ? 13.726 -3.090 -29.033 1.00 86.12 256 SER A CA 1
ATOM 2017 C C . SER A 1 256 ? 14.085 -2.486 -30.395 1.00 86.12 256 SER A C 1
ATOM 2019 O O . SER A 1 256 ? 14.142 -3.203 -31.390 1.00 86.12 256 SER A O 1
ATOM 2021 N N . PHE A 1 257 ? 14.374 -1.183 -30.448 1.00 86.75 257 PHE A N 1
ATOM 2022 C CA . PHE A 1 257 ? 14.749 -0.501 -31.686 1.00 86.75 257 PHE A CA 1
ATOM 2023 C C . PHE A 1 257 ? 16.138 -0.912 -32.190 1.00 86.75 257 PHE A C 1
ATOM 2025 O O . PHE A 1 257 ? 16.314 -1.135 -33.386 1.00 86.75 257 PHE A O 1
ATOM 2032 N N . LEU A 1 258 ? 17.127 -1.031 -31.300 1.00 84.69 258 LEU A N 1
ATOM 2033 C CA . LEU A 1 258 ? 18.480 -1.442 -31.681 1.00 84.69 258 LEU A CA 1
ATOM 2034 C C . LEU A 1 258 ? 18.498 -2.868 -32.233 1.00 84.69 258 LEU A C 1
ATOM 2036 O O . LEU A 1 258 ? 19.107 -3.103 -33.270 1.00 84.69 258 LEU A O 1
ATOM 2040 N N . PHE A 1 259 ? 17.789 -3.802 -31.597 1.00 75.00 259 PHE A N 1
ATOM 2041 C CA . PHE A 1 259 ? 17.735 -5.182 -32.078 1.00 75.00 259 PHE A CA 1
ATOM 2042 C C . PHE A 1 259 ? 16.963 -5.326 -33.396 1.00 75.00 259 PHE A C 1
ATOM 2044 O O . PHE A 1 259 ? 17.361 -6.139 -34.223 1.00 75.00 259 PHE A O 1
ATOM 2051 N N . TYR A 1 260 ? 15.937 -4.504 -33.643 1.00 70.00 260 TYR A N 1
ATOM 2052 C CA . TYR A 1 260 ? 15.191 -4.525 -34.908 1.00 70.00 260 TYR A CA 1
ATOM 2053 C C . TYR A 1 260 ? 15.992 -3.988 -36.108 1.00 70.00 260 TYR A C 1
ATOM 2055 O O . TYR A 1 260 ? 15.719 -4.368 -37.237 1.00 70.00 260 TYR A O 1
ATOM 2063 N N . ASN A 1 261 ? 16.974 -3.104 -35.893 1.00 60.53 261 ASN A N 1
ATOM 2064 C CA . ASN A 1 261 ? 17.796 -2.543 -36.978 1.00 60.53 261 ASN A CA 1
ATOM 2065 C C . ASN A 1 261 ? 19.089 -3.335 -37.253 1.00 60.53 261 ASN A C 1
ATOM 2067 O O . ASN A 1 261 ? 19.846 -2.968 -38.150 1.00 60.53 261 ASN A O 1
ATOM 2071 N N . ILE A 1 262 ? 19.372 -4.376 -36.466 1.00 61.91 262 ILE A N 1
ATOM 2072 C CA . ILE A 1 262 ? 20.572 -5.219 -36.609 1.00 61.91 262 ILE A CA 1
ATOM 2073 C C . ILE A 1 262 ? 20.238 -6.568 -37.284 1.00 61.91 262 ILE A C 1
ATOM 2075 O O . ILE A 1 262 ? 21.149 -7.253 -37.748 1.00 61.91 262 ILE A O 1
ATOM 2079 N N . THR A 1 263 ? 18.956 -6.930 -37.391 1.00 48.88 263 THR A N 1
ATOM 2080 C CA . THR A 1 263 ? 18.448 -8.102 -38.134 1.00 48.88 263 THR A CA 1
ATOM 2081 C C . THR A 1 263 ? 17.788 -7.693 -39.437 1.00 48.88 263 THR A C 1
ATOM 2083 O O . THR A 1 263 ? 18.029 -8.375 -40.454 1.00 48.88 263 THR A O 1
#

Organism: NCBI:txid337451

Foldseek 3Di:
DPVVVVVVVVVVVVVVVVPPPPDPVVVVVVPVDPVVVVLVVCCVVDVPVVVVVVVVDDVVVVVVVCVVVVPDDPDVVVVVVVVVVVPPQDAQEEEEEDLPPVVLVVVLVQVVDPRHDYAEYEAQPAWPVRSQVCSQQDPPVGGDDDADWDDPDRQWIDRHPDIHGYHNDDQLLCQQCVVRVHQEYEYDNVPQQEPVSQCSNVNSVHQAYEYAEHYPHAAEDAPPACCVVDDPPRRYHYPYYPVCNVCRNVVRVVVVVVVVVVD

Mean predicted aligned error: 15.52 Å

Sequence (263 aa):
MQWSQFTLLQILQNRIRELNFGSRTIRQRLRSSRPLQLCLSHYITNPKSTSQCLCNCNPLFFLLLISILNLIPFSAKFLSFFHLFTMGSGKIKIGINGFGRIGRLVARVALQRDDVELVAINDPFITTDYMTYMFKYDSVHGQWKHHELKVKDSKTLLFGEKPVSVFGVRNPEEIPWGETGAEFVVESTGVFTDKDKAAAHLKGGAKKVIISAPSKDAPMFVVGVNEDEYKSDIDIVSNASCTTNCLAPLAKVLISFLFYNIT

Radius of gyration: 26.27 Å; Cα contacts (8 Å, |Δi|>4): 340; chains: 1; bounding box: 74×43×56 Å

Secondary structure (DSSP, 8-state):
--HHHHHHHHHHHHHHHHS-TT-HHHHHHGGG-HHHHHHHHHHHH-HHHHHHHHTTS-HHHHHHHHHHHT-S---HHHHHHHHHHSSS---EEEEEE--SHHHHHHHHHHHT-SSEEEEEEE-TTS-HHHHHHHHHEETTTEE--SS-EEEEETTEEEETTEEEEEE--SSGGGS-HHHHT--EEEE-SSS--SHHHHTHHHHTT-SEEEESS--SSSPB--TTTTGGG--TT--EEE---HHHHHHHHHHHHHHHHHHHTT-